Protein AF-A0A8S3X7Q2-F1 (afdb_monomer_lite)

Radius of gyration: 29.49 Å; chains: 1; bounding box: 61×39×107 Å

Sequence (223 aa):
MARCARALPAVFLQINLLLMMYAGAGLATAARLKWDPSTYIALREVLPNEYRVAAVLLVVGSVVLLLQGHLALLALYARRARFLLLLTYAVLMACAVGGETAFAWWTGTRVAAWARSAQAHELRRALQLREHLLPLLQHLATWHPLPQHIHDIIKEAEADVPRNSYVALAAVALLALLQPVGAALALLLAARARLSAPGANYSDESETRPLRTVYKNGRLVML

Foldseek 3Di:
DVVVVVVLLVVLLVLLVVLLVVLVVLVVVLCCCVPPCVNPVVCCVLPVVLSVVSSVLSNVLSVLSNVLSVLSVVLVPDQPCNLVSLLVSLVSLVVSLVVVVVSVVVVVVVVVVSCPDPVVVVVVVVVVCVVVCVVVLVVCCVVPVVSVVVVVVVVVCVVVVVVCVVVVVVSVVSSVVSSVVSSVSSVVVSVVSVVPPPDPPDDPDDDDDPQDFDDDPNDTDTD

Secondary structure (DSSP, 8-state):
-HHHHHHHHHHHHHHHHHHHHHHHHHHHHHHHHHH-HHHHHHHHHH-HHHHHHHHHHHHHHHHHHHHHHHHHHHHHH-SSSHHHHHHHHHHHHHHHHHHHHHHHHHHHHHHHHHHTSHHHHHHHHHHHHHHHHHHHHHHHHTT-SHHHHHHHHHHHHHHHHHHHHHHHHHHHHHHHHHHHHHHHHHHHHHHHHHHTS--S-S-SSSS-----EEEETTEEEE-

Structure (mmCIF, N/CA/C/O backbone):
data_AF-A0A8S3X7Q2-F1
#
_entry.id   AF-A0A8S3X7Q2-F1
#
loop_
_atom_site.group_PDB
_atom_site.id
_atom_site.type_symbol
_atom_site.label_atom_id
_atom_site.label_alt_id
_atom_site.label_comp_id
_atom_site.label_asym_id
_atom_site.label_entity_id
_atom_site.label_seq_id
_atom_site.pdbx_PDB_ins_code
_atom_site.Cartn_x
_atom_site.Cartn_y
_atom_site.Cartn_z
_atom_site.occupancy
_atom_site.B_iso_or_equiv
_atom_site.auth_seq_id
_atom_site.auth_comp_id
_atom_site.auth_asym_id
_atom_site.auth_atom_id
_atom_site.pdbx_PDB_model_num
ATOM 1 N N . MET A 1 1 ? 31.590 -9.691 -16.173 1.00 51.78 1 MET A N 1
ATOM 2 C CA . MET A 1 1 ? 30.665 -8.542 -16.353 1.00 51.78 1 MET A CA 1
ATOM 3 C C . MET A 1 1 ? 29.353 -8.891 -17.078 1.00 51.78 1 MET A C 1
ATOM 5 O O . MET A 1 1 ? 28.312 -8.415 -16.643 1.00 51.78 1 MET A O 1
ATOM 9 N N . ALA A 1 2 ? 29.337 -9.771 -18.093 1.00 52.53 2 ALA A N 1
ATOM 10 C CA . ALA A 1 2 ? 28.110 -10.142 -18.828 1.00 52.53 2 ALA A CA 1
ATOM 11 C C . ALA A 1 2 ? 26.995 -10.813 -17.985 1.00 52.53 2 ALA A C 1
ATOM 13 O O . ALA A 1 2 ? 25.813 -10.632 -18.271 1.00 52.53 2 ALA A O 1
ATOM 14 N N . ARG A 1 3 ? 27.344 -11.553 -16.919 1.00 56.47 3 ARG A N 1
ATOM 15 C CA . ARG A 1 3 ? 26.360 -12.189 -16.015 1.00 56.47 3 ARG A CA 1
ATOM 16 C C . ARG A 1 3 ? 25.597 -11.159 -15.163 1.00 56.47 3 ARG A C 1
ATOM 18 O O . ARG A 1 3 ? 24.376 -11.236 -15.066 1.00 56.47 3 ARG A O 1
ATOM 25 N N . CYS A 1 4 ? 26.278 -10.124 -14.660 1.00 57.50 4 CYS A N 1
ATOM 26 C CA . CYS A 1 4 ? 25.645 -9.035 -13.901 1.00 57.50 4 CYS A CA 1
ATOM 27 C C . CYS A 1 4 ? 24.730 -8.148 -14.767 1.00 57.50 4 CYS A C 1
ATOM 29 O O . CYS A 1 4 ? 23.807 -7.520 -14.251 1.00 57.50 4 CYS A O 1
ATOM 31 N N . ALA A 1 5 ? 24.960 -8.096 -16.084 1.00 64.25 5 ALA A N 1
ATOM 32 C CA . ALA A 1 5 ? 24.125 -7.332 -17.011 1.00 64.25 5 ALA A CA 1
ATOM 33 C C . ALA A 1 5 ? 22.728 -7.953 -17.205 1.00 64.25 5 ALA A C 1
ATOM 35 O O . ALA A 1 5 ? 21.758 -7.216 -17.364 1.00 64.25 5 ALA A O 1
ATOM 36 N N . ARG A 1 6 ? 22.611 -9.289 -17.137 1.00 74.62 6 ARG A N 1
ATOM 37 C CA . ARG A 1 6 ? 21.325 -10.009 -17.240 1.00 74.62 6 ARG A CA 1
ATOM 38 C C . ARG A 1 6 ? 20.620 -10.197 -15.896 1.00 74.62 6 ARG A C 1
ATOM 40 O O . ARG A 1 6 ? 19.400 -10.306 -15.873 1.00 74.62 6 ARG A O 1
ATOM 47 N N . ALA A 1 7 ? 21.367 -10.200 -14.791 1.00 85.31 7 ALA A N 1
ATOM 48 C CA . ALA A 1 7 ? 20.800 -10.356 -13.452 1.00 85.31 7 ALA A CA 1
ATOM 49 C C . ALA A 1 7 ? 19.906 -9.171 -13.053 1.00 85.31 7 ALA A C 1
ATOM 51 O O . ALA A 1 7 ? 18.843 -9.365 -12.478 1.00 85.31 7 ALA A O 1
ATOM 52 N N . LEU A 1 8 ? 20.301 -7.944 -13.400 1.00 88.94 8 LEU A N 1
ATOM 53 C CA . LEU A 1 8 ? 19.619 -6.738 -12.926 1.00 88.94 8 LEU A CA 1
ATOM 54 C C . LEU A 1 8 ? 18.168 -6.594 -13.454 1.00 88.94 8 LEU A C 1
ATOM 56 O O . LEU A 1 8 ? 17.280 -6.333 -12.645 1.00 88.94 8 LEU A O 1
ATOM 60 N N . PRO A 1 9 ? 17.873 -6.836 -14.751 1.00 90.31 9 PRO A N 1
ATOM 61 C CA . PRO A 1 9 ? 16.493 -6.932 -15.239 1.00 90.31 9 PRO A CA 1
ATOM 62 C C . PRO A 1 9 ? 15.673 -8.057 -14.591 1.00 90.31 9 PRO A C 1
ATOM 64 O O . PRO A 1 9 ? 14.479 -7.880 -14.366 1.00 90.31 9 PRO A O 1
ATOM 67 N N . ALA A 1 10 ? 16.297 -9.200 -14.283 1.00 92.31 10 ALA A N 1
ATOM 68 C CA . ALA A 1 10 ? 15.616 -10.331 -13.654 1.00 92.31 10 ALA A CA 1
ATOM 69 C C . ALA A 1 10 ? 15.231 -10.027 -12.197 1.00 92.31 10 ALA A C 1
ATOM 71 O O . ALA A 1 10 ? 14.095 -10.276 -11.804 1.00 92.31 10 ALA A O 1
ATOM 72 N N . VAL A 1 11 ? 16.136 -9.418 -11.422 1.00 93.75 11 VAL A N 1
ATOM 73 C CA . VAL A 1 11 ? 15.840 -8.960 -10.053 1.00 93.75 11 VAL A CA 1
ATOM 74 C C . VAL A 1 11 ? 14.742 -7.896 -10.064 1.00 93.75 11 VAL A C 1
ATOM 76 O O . VAL A 1 11 ? 13.810 -7.963 -9.269 1.00 93.75 11 VAL A O 1
ATOM 79 N N . PHE A 1 12 ? 14.804 -6.946 -11.002 1.00 94.69 12 PHE A N 1
ATOM 80 C CA . PHE A 1 12 ? 13.764 -5.928 -11.154 1.00 94.69 12 PHE A CA 1
ATOM 81 C C . PHE A 1 12 ? 12.382 -6.544 -11.424 1.00 94.69 12 PHE A C 1
ATOM 83 O O . PHE A 1 12 ? 11.396 -6.124 -10.820 1.00 94.69 12 PHE A O 1
ATOM 90 N N . LEU A 1 13 ? 12.311 -7.575 -12.273 1.00 94.75 13 LEU A N 1
ATOM 91 C CA . LEU A 1 13 ? 11.074 -8.316 -12.524 1.00 94.75 13 LEU A CA 1
ATOM 92 C C . LEU A 1 13 ? 10.574 -9.039 -11.264 1.00 94.75 13 LEU A C 1
ATOM 94 O O . LEU A 1 13 ? 9.394 -8.941 -10.943 1.00 94.75 13 LEU A O 1
ATOM 98 N N . GLN A 1 14 ? 11.455 -9.728 -10.533 1.00 95.06 14 GLN A N 1
ATOM 99 C CA . GLN A 1 14 ? 11.087 -10.450 -9.307 1.00 95.06 14 GLN A CA 1
ATOM 100 C C . GLN A 1 14 ? 10.521 -9.520 -8.231 1.00 95.06 14 GLN A C 1
ATOM 102 O O . GLN A 1 14 ? 9.498 -9.833 -7.631 1.00 95.06 14 GLN A O 1
ATOM 107 N N . ILE A 1 15 ? 11.136 -8.354 -8.027 1.00 95.38 15 ILE A N 1
ATOM 108 C CA . ILE A 1 15 ? 10.626 -7.353 -7.082 1.00 95.38 15 ILE A CA 1
ATOM 109 C C . ILE A 1 15 ? 9.234 -6.875 -7.496 1.00 95.38 15 ILE A C 1
ATOM 111 O O . ILE A 1 15 ? 8.345 -6.793 -6.656 1.00 95.38 15 ILE A O 1
ATOM 115 N N . ASN A 1 16 ? 9.012 -6.618 -8.786 1.00 96.38 16 ASN A N 1
ATOM 116 C CA . ASN A 1 16 ? 7.698 -6.204 -9.278 1.00 96.38 16 ASN A CA 1
ATOM 117 C C . ASN A 1 16 ? 6.635 -7.300 -9.138 1.00 96.38 16 ASN A C 1
ATOM 119 O O . ASN A 1 16 ? 5.492 -6.991 -8.817 1.00 96.38 16 ASN A O 1
ATOM 123 N N . LEU A 1 17 ? 7.001 -8.573 -9.308 1.00 95.56 17 LEU A N 1
ATOM 124 C CA . LEU A 1 17 ? 6.100 -9.695 -9.034 1.00 95.56 17 LEU A CA 1
ATOM 125 C C . LEU A 1 17 ? 5.705 -9.746 -7.553 1.00 95.56 17 LEU A C 1
ATOM 127 O O . LEU A 1 17 ? 4.524 -9.886 -7.246 1.00 95.56 17 LEU A O 1
ATOM 131 N N . LEU A 1 18 ? 6.663 -9.566 -6.637 1.00 95.94 18 LEU A N 1
ATOM 132 C CA . LEU A 1 18 ? 6.373 -9.490 -5.201 1.00 95.94 18 LEU A CA 1
ATOM 133 C C . LEU A 1 18 ? 5.461 -8.298 -4.875 1.00 95.94 18 LEU A C 1
ATOM 135 O O . LEU A 1 18 ? 4.472 -8.462 -4.167 1.00 95.94 18 LEU A O 1
ATOM 139 N N . LEU A 1 19 ? 5.736 -7.115 -5.431 1.00 95.69 19 LEU A N 1
ATOM 140 C CA . LEU A 1 19 ? 4.889 -5.931 -5.249 1.00 95.69 19 LEU A CA 1
ATOM 141 C C . LEU A 1 19 ? 3.469 -6.140 -5.802 1.00 95.69 19 LEU A C 1
ATOM 143 O O . LEU A 1 19 ? 2.504 -5.715 -5.172 1.00 95.69 19 LEU A O 1
ATOM 147 N N . MET A 1 20 ? 3.312 -6.850 -6.924 1.00 95.38 20 MET A N 1
ATOM 148 C CA . MET A 1 20 ? 1.994 -7.236 -7.443 1.00 95.38 20 MET A CA 1
ATOM 149 C C . MET A 1 20 ? 1.263 -8.220 -6.520 1.00 95.38 20 MET A C 1
ATOM 151 O O . MET A 1 20 ? 0.046 -8.117 -6.370 1.00 95.38 20 MET A O 1
ATOM 155 N N . MET A 1 21 ? 1.972 -9.146 -5.864 1.00 95.31 21 MET A N 1
ATOM 156 C CA . MET A 1 21 ? 1.362 -10.004 -4.840 1.00 95.31 21 MET A CA 1
ATOM 157 C C . MET A 1 21 ? 0.848 -9.175 -3.657 1.00 95.31 21 MET A C 1
ATOM 159 O O . MET A 1 21 ? -0.282 -9.379 -3.211 1.00 95.31 21 MET A O 1
ATOM 163 N N . TYR A 1 22 ? 1.633 -8.196 -3.195 1.00 94.00 22 TYR A N 1
ATOM 164 C CA . TYR A 1 22 ? 1.199 -7.258 -2.156 1.00 94.00 22 TYR A CA 1
ATOM 165 C C . TYR A 1 22 ? 0.012 -6.404 -2.590 1.00 94.00 22 TYR A C 1
ATOM 167 O O . TYR A 1 22 ? -0.886 -6.168 -1.789 1.00 94.00 22 TYR A O 1
ATOM 175 N N . ALA A 1 23 ? -0.038 -5.990 -3.853 1.00 95.31 23 ALA A N 1
ATOM 176 C CA . ALA A 1 23 ? -1.188 -5.288 -4.400 1.00 95.31 23 ALA A CA 1
ATOM 177 C C . ALA A 1 23 ? -2.465 -6.146 -4.345 1.00 95.31 23 ALA A C 1
ATOM 179 O O . ALA A 1 23 ? -3.519 -5.667 -3.935 1.00 95.31 23 ALA A O 1
ATOM 180 N N . GLY A 1 24 ? -2.372 -7.435 -4.686 1.00 94.75 24 GLY A N 1
ATOM 181 C CA . GLY A 1 24 ? -3.484 -8.376 -4.525 1.00 94.75 24 GLY A CA 1
ATOM 182 C C . GLY A 1 24 ? -3.934 -8.507 -3.065 1.00 94.75 24 GLY A C 1
ATOM 183 O O . GLY A 1 24 ? -5.128 -8.426 -2.773 1.00 94.75 24 GLY A O 1
ATOM 184 N N . ALA A 1 25 ? -2.981 -8.635 -2.137 1.00 92.25 25 ALA A N 1
ATOM 185 C CA . ALA A 1 25 ? -3.266 -8.671 -0.703 1.00 92.25 25 ALA A CA 1
ATOM 186 C C . ALA A 1 25 ? -3.905 -7.363 -0.200 1.00 92.25 25 ALA A C 1
ATOM 188 O O . ALA A 1 25 ? -4.839 -7.399 0.603 1.00 92.25 25 ALA A O 1
ATOM 189 N N . GLY A 1 26 ? -3.456 -6.212 -0.703 1.00 92.62 26 GLY A N 1
ATOM 190 C CA . GLY A 1 26 ? -4.024 -4.901 -0.404 1.00 92.62 26 GLY A CA 1
ATOM 191 C C . GLY A 1 26 ? -5.466 -4.767 -0.894 1.00 92.62 26 GLY A C 1
ATOM 192 O O . GLY A 1 26 ? -6.328 -4.361 -0.118 1.00 92.62 26 GLY A O 1
ATOM 193 N N . LEU A 1 27 ? -5.775 -5.210 -2.120 1.00 94.06 27 LEU A N 1
ATOM 194 C CA . LEU A 1 27 ? -7.152 -5.246 -2.636 1.00 94.06 27 LEU A CA 1
ATOM 195 C C . LEU A 1 27 ? -8.057 -6.162 -1.809 1.00 94.06 27 LEU A C 1
ATOM 197 O O . LEU A 1 27 ? -9.174 -5.774 -1.468 1.00 94.06 27 LEU A O 1
ATOM 201 N N . ALA A 1 28 ? -7.579 -7.356 -1.451 1.00 92.19 28 ALA A N 1
ATOM 202 C CA . ALA A 1 28 ? -8.327 -8.274 -0.595 1.00 92.19 28 ALA A CA 1
ATOM 203 C C . ALA A 1 28 ? -8.584 -7.662 0.792 1.00 92.19 28 ALA A C 1
ATOM 205 O O . ALA A 1 28 ? -9.691 -7.755 1.325 1.00 92.19 28 ALA A O 1
ATOM 206 N N . THR A 1 29 ? -7.585 -6.980 1.351 1.00 89.56 29 THR A N 1
ATOM 207 C CA . THR A 1 29 ? -7.701 -6.280 2.635 1.00 89.56 29 THR A CA 1
ATOM 208 C C . THR A 1 29 ? -8.675 -5.107 2.538 1.00 89.56 29 THR A C 1
ATOM 210 O O . THR A 1 29 ? -9.495 -4.932 3.431 1.00 89.56 29 THR A O 1
ATOM 213 N N . ALA A 1 30 ? -8.670 -4.349 1.440 1.00 90.56 30 ALA A N 1
ATOM 214 C CA . ALA A 1 30 ? -9.630 -3.273 1.209 1.00 90.56 30 ALA A CA 1
ATOM 215 C C . ALA A 1 30 ? -11.065 -3.792 1.059 1.00 90.56 30 ALA A C 1
ATOM 217 O O . ALA A 1 30 ? -11.998 -3.199 1.603 1.00 90.56 30 ALA A O 1
ATOM 218 N N . ALA A 1 31 ? -11.246 -4.923 0.371 1.00 89.75 31 ALA A N 1
ATOM 219 C CA . ALA A 1 31 ? -12.538 -5.586 0.265 1.00 89.75 31 ALA A CA 1
ATOM 220 C C . ALA A 1 31 ? -13.043 -6.021 1.647 1.00 89.75 31 ALA A C 1
ATOM 222 O O . ALA A 1 31 ? -14.164 -5.681 2.015 1.00 89.75 31 ALA A O 1
ATOM 223 N N . ARG A 1 32 ? -12.198 -6.670 2.460 1.00 86.75 32 ARG A N 1
ATOM 224 C CA . ARG A 1 32 ? -12.542 -7.015 3.850 1.00 86.75 32 ARG A CA 1
ATOM 225 C C . ARG A 1 32 ? -12.869 -5.778 4.676 1.00 86.75 32 ARG A C 1
ATOM 227 O O . ARG A 1 32 ? -13.918 -5.725 5.301 1.00 86.75 32 ARG A O 1
ATOM 234 N N . LEU A 1 33 ? -12.050 -4.733 4.593 1.00 85.44 33 LEU A N 1
ATOM 235 C CA . LEU A 1 33 ? -12.280 -3.490 5.322 1.00 85.44 33 LEU A CA 1
ATOM 236 C C . LEU A 1 33 ? -13.609 -2.823 4.944 1.00 85.44 33 LEU A C 1
ATOM 238 O O . LEU A 1 33 ? -14.140 -2.056 5.731 1.00 85.44 33 LEU A O 1
ATOM 242 N N . LYS A 1 34 ? -14.168 -3.086 3.761 1.00 85.88 34 LYS A N 1
ATOM 243 C CA . LYS A 1 34 ? -15.436 -2.487 3.335 1.00 85.88 34 LYS A CA 1
ATOM 244 C C . LYS A 1 34 ? -16.650 -3.410 3.511 1.00 85.88 34 LYS A C 1
ATOM 246 O O . LYS A 1 34 ? -17.752 -2.894 3.685 1.00 85.88 34 LYS A O 1
ATOM 251 N N . TRP A 1 35 ? -16.457 -4.728 3.461 1.00 83.25 35 TRP A N 1
ATOM 252 C CA . TRP A 1 35 ? -17.537 -5.722 3.388 1.00 83.25 35 TRP A CA 1
ATOM 253 C C . TRP A 1 35 ? -17.595 -6.670 4.591 1.00 83.25 35 TRP A C 1
ATOM 255 O O . TRP A 1 35 ? -18.619 -7.319 4.771 1.00 83.25 35 TRP A O 1
ATOM 265 N N . ASP A 1 36 ? -16.547 -6.749 5.417 1.00 83.12 36 ASP A N 1
ATOM 266 C CA . ASP A 1 36 ? -16.502 -7.608 6.605 1.00 83.12 36 ASP A CA 1
ATOM 267 C C . ASP A 1 36 ? -16.891 -6.824 7.876 1.00 83.12 36 ASP A C 1
ATOM 269 O O . ASP A 1 36 ? -16.102 -5.991 8.350 1.00 83.12 36 ASP A O 1
ATOM 273 N N . PRO A 1 37 ? -18.080 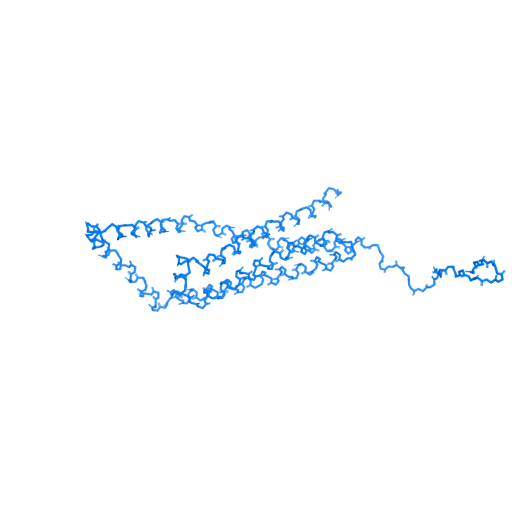-7.087 8.461 1.00 76.19 37 PRO A N 1
ATOM 274 C CA . PRO A 1 37 ? -18.573 -6.393 9.652 1.00 76.19 37 PRO A CA 1
ATOM 275 C C . PRO A 1 37 ? -17.612 -6.465 10.834 1.00 76.19 37 PRO A C 1
ATOM 277 O O . PRO A 1 37 ? -17.463 -5.486 11.563 1.00 76.19 37 PRO A O 1
ATOM 280 N N . SER A 1 38 ? -16.922 -7.596 10.997 1.00 74.19 38 SER A N 1
ATOM 281 C CA . SER A 1 38 ? -15.999 -7.816 12.113 1.00 74.19 38 SER A CA 1
ATOM 282 C C . SER A 1 38 ? -14.800 -6.865 12.077 1.00 74.19 38 SER A C 1
ATOM 284 O O . SER A 1 38 ? -14.302 -6.440 13.117 1.00 74.19 38 SER A O 1
ATOM 286 N N . THR A 1 39 ? -14.376 -6.474 10.873 1.00 69.62 39 THR A N 1
ATOM 287 C CA . THR A 1 39 ? -13.189 -5.644 10.658 1.00 69.62 39 THR A CA 1
ATOM 288 C C . THR A 1 39 ? -13.546 -4.159 10.598 1.00 69.62 39 THR A C 1
ATOM 290 O O . THR A 1 39 ? -12.850 -3.324 11.178 1.00 69.62 39 THR A O 1
ATOM 293 N N . TYR A 1 40 ? -14.634 -3.796 9.909 1.00 76.06 40 TYR A N 1
ATOM 294 C CA . TYR A 1 40 ? -14.931 -2.382 9.666 1.00 76.06 40 TYR A CA 1
ATOM 295 C C . TYR A 1 40 ? -15.686 -1.703 10.806 1.00 76.06 40 TYR A C 1
ATOM 297 O O . TYR A 1 40 ? -15.529 -0.494 10.964 1.00 76.06 40 TYR A O 1
ATOM 305 N N . ILE A 1 41 ? -16.504 -2.423 11.590 1.00 80.38 41 ILE A N 1
ATOM 306 C CA . ILE A 1 41 ? -17.316 -1.807 12.655 1.00 80.38 41 ILE A CA 1
ATOM 307 C C . ILE A 1 41 ? -16.403 -1.194 13.717 1.00 80.38 41 ILE A C 1
ATOM 309 O O . ILE A 1 41 ? -16.532 -0.012 14.019 1.00 80.38 41 ILE A O 1
ATOM 313 N N . ALA A 1 42 ? -15.420 -1.951 14.209 1.00 76.56 42 ALA A N 1
ATOM 314 C CA . ALA A 1 42 ? -14.491 -1.463 15.227 1.00 76.56 42 ALA A CA 1
ATOM 315 C C . ALA A 1 42 ? -13.737 -0.204 14.764 1.00 76.56 42 ALA A C 1
ATOM 317 O O . ALA A 1 42 ? -13.677 0.794 15.480 1.00 76.56 42 ALA A O 1
ATOM 318 N N . LEU A 1 43 ? -13.205 -0.219 13.538 1.00 78.62 43 LEU A N 1
ATOM 319 C CA . LEU A 1 43 ? -12.440 0.911 13.012 1.00 78.62 43 LEU A CA 1
ATOM 320 C C . LEU A 1 43 ? -13.329 2.128 12.721 1.00 78.62 43 LEU A C 1
ATOM 322 O O . LEU A 1 43 ? -12.920 3.263 12.955 1.00 78.62 43 LEU A O 1
ATOM 326 N N . ARG A 1 44 ? -14.553 1.897 12.239 1.00 84.38 44 ARG A N 1
ATOM 327 C CA . ARG A 1 44 ? -15.526 2.946 11.924 1.00 84.38 44 ARG A CA 1
ATOM 328 C C . ARG A 1 44 ? -16.024 3.672 13.169 1.00 84.38 44 ARG A C 1
ATOM 330 O O . ARG A 1 44 ? -16.189 4.885 13.098 1.00 84.38 44 ARG A O 1
ATOM 337 N N . GLU A 1 45 ? -16.287 2.957 14.258 1.00 84.31 45 GLU A N 1
ATOM 338 C CA . GLU A 1 45 ? -16.791 3.567 15.496 1.00 84.31 45 GLU A CA 1
ATOM 339 C C . GLU A 1 45 ? -15.704 4.384 16.203 1.00 84.31 45 GLU A C 1
ATOM 341 O O . GLU A 1 45 ? -15.967 5.468 16.717 1.00 84.31 45 GLU A O 1
ATOM 346 N N . VAL A 1 46 ? -14.460 3.896 16.191 1.00 83.25 46 VAL A N 1
ATOM 347 C CA . VAL A 1 46 ? -13.358 4.536 16.920 1.00 83.25 46 VAL A CA 1
ATOM 348 C C . VAL A 1 46 ? -12.701 5.661 16.110 1.00 83.25 46 VAL A C 1
ATOM 350 O O . VAL A 1 46 ? -12.356 6.702 16.668 1.00 83.25 46 VAL A O 1
ATOM 353 N N . LEU A 1 47 ? -12.519 5.468 14.799 1.00 86.31 47 LEU A N 1
ATOM 354 C CA . LEU A 1 47 ? -11.796 6.381 13.904 1.00 86.31 47 LEU A CA 1
ATOM 355 C C . LEU A 1 47 ? -12.513 6.497 12.538 1.00 86.31 47 LEU A C 1
ATOM 357 O O . LEU A 1 47 ? -12.025 5.998 11.516 1.00 86.31 47 LEU A O 1
ATOM 361 N N . PRO A 1 48 ? -13.693 7.145 12.480 1.00 88.25 48 PRO A N 1
ATOM 362 C CA . PRO A 1 48 ? -14.562 7.118 11.301 1.00 88.25 48 PRO A CA 1
ATOM 363 C C . PRO A 1 48 ? -13.941 7.758 10.056 1.00 88.25 48 PRO A C 1
ATOM 365 O O . PRO A 1 48 ? -14.196 7.308 8.935 1.00 88.25 48 PRO A O 1
ATOM 368 N N . ASN A 1 49 ? -13.149 8.817 10.227 1.00 88.62 49 ASN A N 1
ATOM 369 C CA . ASN A 1 49 ? -12.544 9.536 9.107 1.00 88.62 49 ASN A CA 1
ATOM 370 C C . ASN A 1 49 ? -11.337 8.775 8.563 1.00 88.62 49 ASN A C 1
ATOM 372 O O . ASN A 1 49 ? -11.200 8.603 7.354 1.00 88.62 49 ASN A O 1
ATOM 376 N N . GLU A 1 50 ? -10.497 8.276 9.461 1.00 90.00 50 GLU A N 1
ATOM 377 C CA . GLU A 1 50 ? -9.304 7.501 9.156 1.00 90.00 50 GLU A CA 1
ATOM 378 C C . GLU A 1 50 ? -9.697 6.199 8.449 1.00 90.00 50 GLU A C 1
ATOM 380 O O . GLU A 1 50 ? -9.102 5.861 7.431 1.00 90.00 50 GLU A O 1
ATOM 385 N N . TYR A 1 51 ? -10.774 5.541 8.894 1.00 88.56 51 TYR A N 1
ATOM 386 C CA . TYR A 1 51 ? -11.371 4.391 8.213 1.00 88.56 51 TYR A CA 1
ATOM 387 C C . TYR A 1 51 ? -11.758 4.698 6.757 1.00 88.56 51 TYR A C 1
ATOM 389 O O . TYR A 1 51 ? -11.386 3.956 5.846 1.00 88.56 51 TYR A O 1
ATOM 397 N N . ARG A 1 52 ? -12.494 5.793 6.509 1.00 90.25 52 ARG A N 1
ATOM 398 C CA . ARG A 1 52 ? -12.945 6.158 5.152 1.00 90.25 52 ARG A CA 1
ATOM 399 C C . ARG A 1 52 ? -11.766 6.415 4.221 1.00 90.25 52 ARG A C 1
ATOM 401 O O . ARG A 1 52 ? -11.780 5.958 3.081 1.00 90.25 52 ARG A O 1
ATOM 408 N N . VAL A 1 53 ? -10.761 7.134 4.715 1.00 91.75 53 VAL A N 1
ATOM 409 C CA . VAL A 1 53 ? -9.549 7.444 3.953 1.00 91.75 53 VAL A CA 1
ATOM 410 C C . VAL A 1 53 ? -8.737 6.171 3.702 1.00 91.75 53 VAL A C 1
ATOM 412 O O . VAL A 1 53 ? -8.360 5.924 2.561 1.00 91.75 53 VAL A O 1
ATOM 415 N N . ALA A 1 54 ? -8.544 5.320 4.715 1.00 90.00 54 ALA A N 1
ATOM 416 C CA . ALA A 1 54 ? -7.837 4.046 4.584 1.00 90.00 54 ALA A CA 1
ATOM 417 C C . ALA A 1 54 ? -8.501 3.121 3.555 1.00 90.00 54 ALA A C 1
ATOM 419 O O . ALA A 1 54 ? -7.813 2.554 2.710 1.00 90.00 54 ALA A O 1
ATOM 420 N N . ALA A 1 55 ? -9.834 3.013 3.568 1.00 89.31 55 ALA A N 1
ATOM 421 C CA . ALA A 1 55 ? -10.573 2.188 2.616 1.00 89.31 55 ALA A CA 1
ATOM 422 C C . ALA A 1 55 ? -10.357 2.629 1.159 1.00 89.31 55 ALA A C 1
ATOM 424 O O . ALA A 1 55 ? -10.265 1.785 0.273 1.00 89.31 55 ALA A O 1
ATOM 425 N N . VAL A 1 56 ? -10.245 3.936 0.904 1.00 92.31 56 VAL A N 1
ATOM 426 C CA . VAL A 1 56 ? -9.965 4.463 -0.441 1.00 92.31 56 VAL A CA 1
ATOM 427 C C . VAL A 1 56 ? -8.490 4.298 -0.796 1.00 92.31 56 VAL A C 1
ATOM 429 O O . VAL A 1 56 ? -8.170 3.762 -1.856 1.00 92.31 56 VAL A O 1
ATOM 432 N N . LEU A 1 57 ? -7.584 4.730 0.083 1.00 93.12 57 LEU A N 1
ATOM 433 C CA . LEU A 1 57 ? -6.148 4.721 -0.190 1.00 93.12 57 LEU A CA 1
ATOM 434 C C . LEU A 1 57 ? -5.587 3.312 -0.348 1.00 93.12 57 LEU A C 1
ATOM 436 O O . LEU A 1 57 ? -4.699 3.116 -1.170 1.00 93.12 57 LEU A O 1
ATOM 440 N N . LEU A 1 58 ? -6.126 2.323 0.364 1.00 92.62 58 LEU A N 1
ATOM 441 C CA . LEU A 1 58 ? -5.700 0.937 0.215 1.00 92.62 58 LEU A CA 1
ATOM 442 C C . LEU A 1 58 ? -6.067 0.378 -1.169 1.00 92.62 58 LEU A C 1
ATOM 444 O O . LEU A 1 58 ? -5.256 -0.314 -1.781 1.00 92.62 58 LEU A O 1
ATOM 448 N N . VAL A 1 59 ? -7.243 0.732 -1.706 1.00 94.62 59 VAL A N 1
ATOM 449 C CA . VAL A 1 59 ? -7.624 0.382 -3.087 1.00 94.62 59 VAL A CA 1
ATOM 450 C C . VAL A 1 59 ? -6.729 1.107 -4.084 1.00 94.62 59 VAL A C 1
ATOM 452 O O . VAL A 1 59 ? -6.143 0.468 -4.955 1.00 94.62 59 VAL A O 1
ATOM 455 N N . VAL A 1 60 ? -6.596 2.429 -3.945 1.00 95.62 60 VAL A N 1
ATOM 456 C CA . VAL A 1 60 ? -5.807 3.259 -4.866 1.00 95.62 60 VAL A CA 1
ATOM 457 C C . VAL A 1 60 ? -4.348 2.807 -4.890 1.00 95.62 60 VAL A C 1
ATOM 459 O O . VAL A 1 60 ? -3.817 2.553 -5.966 1.00 95.62 60 VAL A O 1
ATOM 462 N N . GLY A 1 61 ? -3.718 2.634 -3.727 1.00 94.56 61 GLY A N 1
ATOM 463 C CA . GLY A 1 61 ? -2.335 2.171 -3.611 1.00 94.56 61 GLY A CA 1
ATOM 464 C C . GLY A 1 61 ? -2.133 0.792 -4.233 1.00 94.56 61 GLY A C 1
ATOM 465 O O . GLY A 1 61 ? -1.194 0.589 -5.000 1.00 94.56 61 GLY A O 1
ATOM 466 N N . SER A 1 62 ? -3.067 -0.136 -4.010 1.00 95.69 62 SER A N 1
ATOM 467 C CA . SER A 1 62 ? -2.995 -1.469 -4.615 1.00 95.69 62 SER A CA 1
ATOM 468 C C . SER A 1 62 ? -3.125 -1.428 -6.141 1.00 95.69 62 SER A C 1
ATOM 470 O O . SER A 1 62 ? -2.371 -2.090 -6.852 1.00 95.69 62 SER A O 1
ATOM 472 N N . VAL A 1 63 ? -4.043 -0.618 -6.675 1.00 96.44 63 VAL A N 1
ATOM 473 C CA . VAL A 1 63 ? -4.175 -0.427 -8.127 1.00 96.44 63 VAL A CA 1
ATOM 474 C C . VAL A 1 63 ? -2.912 0.211 -8.707 1.00 96.44 63 VAL A C 1
ATOM 476 O O . VAL A 1 63 ? -2.431 -0.233 -9.748 1.00 96.44 63 VAL A O 1
ATOM 479 N N . VAL A 1 64 ? -2.331 1.203 -8.028 1.00 95.81 64 VAL A N 1
ATOM 480 C CA . VAL A 1 64 ? -1.066 1.827 -8.442 1.00 95.81 64 VAL A CA 1
ATOM 481 C C . VAL A 1 64 ? 0.059 0.793 -8.491 1.00 95.81 64 VAL A C 1
ATOM 483 O O . VAL A 1 64 ? 0.729 0.700 -9.516 1.00 95.81 64 VAL A O 1
ATOM 486 N N . LEU A 1 65 ? 0.227 -0.040 -7.459 1.00 95.50 65 LEU A N 1
ATOM 487 C CA . LEU A 1 65 ? 1.239 -1.105 -7.441 1.00 95.50 65 LEU A CA 1
ATOM 488 C C . LEU A 1 65 ? 1.034 -2.131 -8.571 1.00 95.50 65 LEU A C 1
ATOM 490 O O . LEU A 1 65 ? 2.000 -2.533 -9.224 1.00 95.50 65 LEU A O 1
ATOM 494 N N . LEU A 1 66 ? -0.216 -2.511 -8.864 1.00 96.31 66 LEU A N 1
ATOM 495 C CA . LEU A 1 66 ? -0.544 -3.365 -10.013 1.00 96.31 66 LEU A CA 1
ATOM 496 C C . LEU A 1 66 ? -0.125 -2.720 -11.337 1.00 96.31 66 LEU A C 1
ATOM 498 O O . LEU A 1 66 ? 0.538 -3.360 -12.157 1.00 96.31 66 LEU A O 1
ATOM 502 N N . LEU A 1 67 ? -0.492 -1.455 -11.552 1.00 96.00 67 LEU A N 1
ATOM 503 C CA . LEU A 1 67 ? -0.140 -0.713 -12.763 1.00 96.00 67 LEU A CA 1
ATOM 504 C C . LEU A 1 67 ? 1.376 -0.530 -12.892 1.00 96.00 67 LEU A C 1
ATOM 506 O O . LEU A 1 67 ? 1.910 -0.627 -13.997 1.00 96.00 67 LEU A O 1
ATOM 510 N N . GLN A 1 68 ? 2.087 -0.339 -11.781 1.00 94.81 68 GLN A N 1
ATOM 511 C CA . GLN A 1 68 ? 3.545 -0.269 -11.778 1.00 94.81 68 GLN A CA 1
ATOM 512 C C . GLN A 1 68 ? 4.200 -1.578 -12.211 1.00 94.81 68 GLN A C 1
ATOM 514 O O . GLN A 1 68 ? 5.143 -1.530 -13.000 1.00 94.81 68 GLN A O 1
ATOM 519 N N . GLY A 1 69 ? 3.676 -2.733 -11.792 1.00 95.38 69 GLY A N 1
ATOM 520 C CA . GLY A 1 69 ? 4.155 -4.030 -12.276 1.00 95.38 69 GLY A CA 1
ATOM 521 C C . GLY A 1 69 ? 4.011 -4.183 -13.796 1.00 95.38 69 GLY A C 1
ATOM 522 O O . GLY A 1 69 ? 4.940 -4.622 -14.478 1.00 95.38 69 GLY A O 1
ATOM 523 N N . HIS A 1 70 ? 2.888 -3.725 -14.359 1.00 95.38 70 HIS A N 1
ATOM 524 C CA . HIS A 1 70 ? 2.675 -3.716 -15.812 1.00 95.38 70 HIS A CA 1
ATOM 525 C C . HIS A 1 70 ? 3.606 -2.727 -16.521 1.00 95.38 70 HIS A C 1
ATOM 527 O O . HIS A 1 70 ? 4.174 -3.046 -17.566 1.00 95.38 70 HIS A O 1
ATOM 533 N N . LEU A 1 71 ? 3.818 -1.543 -15.942 1.00 95.75 71 LEU A N 1
ATOM 534 C CA . LEU A 1 71 ? 4.749 -0.548 -16.469 1.00 95.75 71 LEU A CA 1
ATOM 535 C C . LEU A 1 71 ? 6.194 -1.067 -16.467 1.00 95.75 71 LEU A C 1
ATOM 537 O O . LEU A 1 71 ? 6.915 -0.872 -17.445 1.00 95.75 71 LEU A O 1
ATOM 541 N N . ALA A 1 72 ? 6.605 -1.772 -15.411 1.00 95.00 72 ALA A N 1
ATOM 542 C CA . ALA A 1 72 ? 7.902 -2.431 -15.327 1.00 95.00 72 ALA A CA 1
ATOM 543 C C . ALA A 1 72 ? 8.069 -3.484 -16.431 1.00 95.00 72 ALA A C 1
ATOM 545 O O . ALA A 1 72 ? 9.097 -3.508 -17.112 1.00 95.00 72 ALA A O 1
ATOM 546 N N . LEU A 1 73 ? 7.043 -4.309 -16.659 1.00 95.00 73 LEU A N 1
ATOM 547 C CA . LEU A 1 73 ? 7.026 -5.296 -17.736 1.00 95.00 73 LEU A CA 1
ATOM 548 C C . LEU A 1 73 ? 7.171 -4.624 -19.115 1.00 95.00 73 LEU A C 1
ATOM 550 O O . LEU A 1 73 ? 8.051 -4.986 -19.899 1.00 95.00 73 LEU A O 1
ATOM 554 N N . LEU A 1 74 ? 6.358 -3.599 -19.389 1.00 94.75 74 LEU A N 1
ATOM 555 C CA . LEU A 1 74 ? 6.414 -2.816 -20.627 1.00 94.75 74 LEU A CA 1
ATOM 556 C C . LEU A 1 74 ? 7.797 -2.189 -20.838 1.00 94.75 74 LEU A C 1
ATOM 558 O O . LEU A 1 74 ? 8.336 -2.239 -21.943 1.00 94.75 74 LEU A O 1
ATOM 562 N N . ALA A 1 75 ? 8.406 -1.649 -19.782 1.00 93.50 75 ALA A N 1
ATOM 563 C CA . ALA A 1 75 ? 9.738 -1.058 -19.834 1.00 93.50 75 ALA A CA 1
ATOM 564 C C . ALA A 1 75 ? 10.833 -2.080 -20.185 1.00 93.50 75 ALA A C 1
ATOM 566 O O . ALA A 1 75 ? 11.796 -1.746 -20.879 1.00 93.50 75 ALA A O 1
ATOM 567 N N . LEU A 1 76 ? 10.697 -3.329 -19.728 1.00 91.62 76 LEU A N 1
ATOM 568 C CA . LEU A 1 76 ? 11.645 -4.399 -20.041 1.00 91.62 76 LEU A CA 1
ATOM 569 C C . LEU A 1 76 ? 11.551 -4.862 -21.501 1.00 91.62 76 LEU A C 1
ATOM 571 O O . LEU A 1 76 ? 12.595 -5.152 -22.095 1.00 91.62 76 LEU A O 1
ATOM 575 N N . TYR A 1 77 ? 10.345 -4.891 -22.076 1.00 91.44 77 TYR A N 1
ATOM 576 C CA . TYR A 1 77 ? 10.109 -5.298 -23.467 1.00 91.44 77 TYR A CA 1
ATOM 577 C C . TYR A 1 77 ? 10.296 -4.166 -24.486 1.00 91.44 77 TYR A C 1
ATOM 579 O O . TYR A 1 77 ? 10.644 -4.420 -25.642 1.00 91.44 77 TYR A O 1
ATOM 587 N N . ALA A 1 78 ? 10.113 -2.910 -24.082 1.00 89.50 78 ALA A N 1
ATOM 588 C CA . ALA A 1 78 ? 10.333 -1.765 -24.952 1.00 89.50 78 ALA A CA 1
ATOM 589 C C . ALA A 1 78 ? 11.829 -1.573 -25.253 1.00 89.50 78 ALA A C 1
ATOM 591 O O . ALA A 1 78 ? 12.672 -1.576 -24.357 1.00 89.50 78 ALA A O 1
ATOM 592 N N . ARG A 1 79 ? 12.170 -1.338 -26.529 1.00 83.19 79 ARG A N 1
ATOM 593 C CA . ARG A 1 79 ? 13.533 -0.940 -26.936 1.00 83.19 79 ARG A CA 1
ATOM 594 C C . ARG A 1 79 ? 13.698 0.578 -27.021 1.00 83.19 79 ARG A C 1
ATOM 596 O O . ARG A 1 79 ? 14.647 1.113 -26.465 1.00 83.19 79 ARG A O 1
ATOM 603 N N . ARG A 1 80 ? 12.764 1.272 -27.684 1.00 84.38 80 ARG A N 1
ATOM 604 C CA . ARG A 1 80 ? 12.860 2.721 -27.964 1.00 84.38 80 ARG A CA 1
ATOM 605 C C . ARG A 1 80 ? 12.449 3.602 -26.780 1.00 84.38 80 ARG A C 1
ATOM 607 O O . ARG A 1 80 ? 13.129 4.570 -26.477 1.00 84.38 80 ARG A O 1
ATOM 614 N N . ALA A 1 81 ? 11.374 3.244 -26.077 1.00 89.31 81 ALA A N 1
ATOM 615 C CA . ALA A 1 81 ? 10.829 4.039 -24.968 1.00 89.31 81 ALA A CA 1
ATOM 616 C C . ALA A 1 81 ? 11.330 3.602 -23.578 1.00 89.31 81 ALA A C 1
ATOM 618 O O . ALA A 1 81 ? 10.845 4.094 -22.562 1.00 89.31 81 ALA A O 1
ATOM 619 N N . ARG A 1 82 ? 12.297 2.677 -23.510 1.00 92.19 82 ARG A N 1
ATOM 620 C CA . ARG A 1 82 ? 12.743 2.040 -22.260 1.00 92.19 82 ARG A CA 1
ATOM 621 C C . ARG A 1 82 ? 13.142 3.040 -21.182 1.00 92.19 82 ARG A C 1
ATOM 623 O O . ARG A 1 82 ? 12.725 2.900 -20.040 1.00 92.19 82 ARG A O 1
ATOM 630 N N . PHE A 1 83 ? 13.950 4.034 -21.545 1.00 91.94 83 PHE A N 1
ATOM 631 C CA . PHE A 1 83 ? 14.416 5.055 -20.608 1.00 91.94 83 PHE A CA 1
ATOM 632 C C . PHE A 1 83 ? 13.247 5.830 -19.990 1.00 91.94 83 PHE A C 1
ATOM 634 O O . PHE A 1 83 ? 13.160 5.924 -18.769 1.00 91.94 83 PHE A O 1
ATOM 641 N N . LEU A 1 84 ? 12.332 6.324 -20.831 1.00 94.38 84 LEU A N 1
ATOM 642 C CA . LEU A 1 84 ? 11.170 7.089 -20.385 1.00 94.38 84 LEU A CA 1
ATO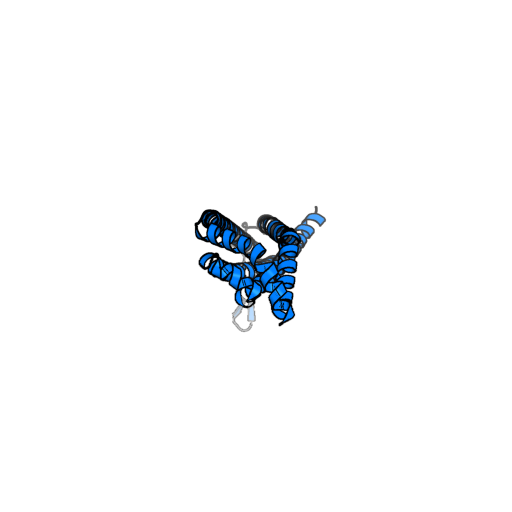M 643 C C . LEU A 1 84 ? 10.266 6.241 -19.489 1.00 94.38 84 LEU A C 1
ATOM 645 O O . LEU A 1 84 ? 9.922 6.688 -18.405 1.00 94.38 84 LEU A O 1
ATOM 649 N N . LEU A 1 85 ? 9.965 4.997 -19.875 1.00 95.62 85 LEU A N 1
ATOM 650 C CA . LEU A 1 85 ? 9.117 4.104 -19.078 1.00 95.62 85 LEU A CA 1
ATOM 651 C C . LEU A 1 85 ? 9.725 3.782 -17.703 1.00 95.62 85 LEU A C 1
ATOM 653 O O . LEU A 1 85 ? 9.007 3.768 -16.706 1.00 95.62 85 LEU A O 1
ATOM 657 N N . LEU A 1 86 ? 11.043 3.563 -17.628 1.00 95.75 86 LEU A N 1
ATOM 658 C CA . LEU A 1 86 ? 11.742 3.336 -16.357 1.00 95.75 86 LEU A CA 1
ATOM 659 C C . LEU A 1 86 ? 11.781 4.595 -15.482 1.00 95.75 86 LEU A C 1
ATOM 661 O O . LEU A 1 86 ? 11.652 4.491 -14.263 1.00 95.75 86 LEU A O 1
ATOM 665 N N . LEU A 1 87 ? 11.932 5.776 -16.087 1.00 95.38 87 LEU A N 1
ATOM 666 C CA . LEU A 1 87 ? 11.877 7.046 -15.365 1.00 95.38 87 LEU A CA 1
ATOM 667 C C . LEU A 1 87 ? 10.467 7.306 -14.825 1.00 95.38 87 LEU A C 1
ATOM 669 O O . LEU A 1 87 ? 10.319 7.608 -13.645 1.00 95.38 87 LEU A O 1
ATOM 673 N N . THR A 1 88 ? 9.434 7.123 -15.652 1.00 96.25 88 THR A N 1
ATOM 674 C CA . THR A 1 88 ? 8.031 7.212 -15.233 1.00 96.25 88 THR A CA 1
ATOM 675 C C . THR A 1 88 ? 7.746 6.239 -14.094 1.00 96.25 88 THR A C 1
ATOM 677 O O . THR A 1 88 ? 7.151 6.635 -13.097 1.00 96.25 88 THR A O 1
ATOM 680 N N . TYR A 1 89 ? 8.225 4.994 -14.187 1.00 97.19 89 TYR A N 1
ATOM 681 C CA . TYR A 1 89 ? 8.108 4.020 -13.104 1.00 97.19 89 TYR A CA 1
ATOM 682 C C . TYR A 1 89 ? 8.742 4.533 -11.805 1.00 97.19 89 TYR A C 1
ATOM 684 O O . TYR A 1 89 ? 8.098 4.486 -10.759 1.00 97.19 89 TYR A O 1
ATOM 692 N N . ALA A 1 90 ? 9.978 5.038 -11.861 1.00 96.56 90 ALA A N 1
ATOM 693 C CA . ALA A 1 90 ? 10.694 5.508 -10.677 1.00 96.56 90 ALA A CA 1
ATOM 694 C C . ALA A 1 90 ? 10.003 6.717 -10.028 1.00 96.56 90 ALA A C 1
ATOM 696 O O . ALA A 1 90 ? 9.862 6.753 -8.807 1.00 96.56 90 ALA A O 1
ATOM 697 N N . VAL A 1 91 ? 9.523 7.668 -10.838 1.00 96.81 91 VAL A N 1
ATOM 698 C CA . VAL A 1 91 ? 8.768 8.837 -10.362 1.00 96.81 91 VAL A CA 1
ATOM 699 C C . VAL A 1 91 ? 7.462 8.403 -9.700 1.00 96.81 91 VAL A C 1
ATOM 701 O O . VAL A 1 91 ? 7.193 8.808 -8.574 1.00 96.81 91 VAL A O 1
ATOM 704 N N . LEU A 1 92 ? 6.680 7.530 -10.346 1.00 96.50 92 LEU A N 1
ATOM 705 C CA . LEU A 1 92 ? 5.432 7.021 -9.771 1.00 96.50 92 LEU A CA 1
ATOM 706 C C . LEU A 1 92 ? 5.673 6.249 -8.468 1.00 96.50 92 LEU A C 1
ATOM 708 O O . LEU A 1 92 ? 4.903 6.409 -7.526 1.00 96.50 92 LEU A O 1
ATOM 712 N N . MET A 1 93 ? 6.758 5.470 -8.384 1.00 97.00 93 MET A N 1
ATOM 713 C CA . MET A 1 93 ? 7.117 4.740 -7.163 1.00 97.00 93 MET A CA 1
ATOM 714 C C . MET A 1 93 ? 7.469 5.712 -6.034 1.00 97.00 93 MET A C 1
ATOM 716 O O . MET A 1 93 ? 7.008 5.546 -4.910 1.00 97.00 93 MET A O 1
ATOM 720 N N . ALA A 1 94 ? 8.242 6.760 -6.331 1.00 96.38 94 ALA A N 1
ATOM 721 C CA . ALA A 1 94 ? 8.580 7.790 -5.353 1.00 96.38 94 ALA A CA 1
ATOM 722 C C . ALA A 1 94 ? 7.333 8.547 -4.865 1.00 96.38 94 ALA A C 1
ATOM 724 O O . ALA A 1 94 ? 7.196 8.789 -3.667 1.00 96.38 94 ALA A O 1
ATOM 725 N N . CYS A 1 95 ? 6.398 8.869 -5.765 1.00 96.25 95 CYS A N 1
ATOM 726 C CA . CYS A 1 95 ? 5.110 9.456 -5.396 1.00 96.25 95 CYS A CA 1
ATOM 727 C C . CYS A 1 95 ? 4.279 8.515 -4.512 1.00 96.25 95 CYS A C 1
ATOM 729 O O . CYS A 1 95 ? 3.687 8.983 -3.542 1.00 96.25 95 CYS A O 1
ATOM 731 N N . ALA A 1 96 ? 4.253 7.211 -4.810 1.00 94.94 96 ALA A N 1
ATOM 732 C CA . ALA A 1 96 ? 3.545 6.218 -4.003 1.00 94.94 96 ALA A CA 1
ATOM 733 C C . ALA A 1 96 ? 4.120 6.141 -2.581 1.00 94.94 96 ALA A C 1
ATOM 735 O O . ALA A 1 96 ? 3.385 6.333 -1.616 1.00 94.94 96 ALA A O 1
ATOM 736 N N . VAL A 1 97 ? 5.443 5.995 -2.450 1.00 95.44 97 VAL A N 1
ATOM 737 C CA . VAL A 1 97 ? 6.135 5.982 -1.149 1.00 95.44 97 VAL A CA 1
ATOM 738 C C . VAL A 1 97 ? 5.910 7.296 -0.388 1.00 95.44 97 VAL A C 1
ATOM 740 O O . VAL A 1 97 ? 5.650 7.290 0.816 1.00 95.44 97 VAL A O 1
ATOM 743 N N . GLY A 1 98 ? 5.959 8.441 -1.074 1.00 96.00 98 GLY A N 1
ATOM 744 C CA . GLY A 1 98 ? 5.642 9.745 -0.484 1.00 96.00 98 GLY A CA 1
ATOM 745 C C . GLY A 1 98 ? 4.202 9.835 0.038 1.00 96.00 98 GLY A C 1
ATOM 746 O O . GLY A 1 98 ? 3.967 10.334 1.136 1.00 96.00 98 GLY A O 1
ATOM 747 N N . GLY A 1 99 ? 3.233 9.311 -0.715 1.00 94.75 99 GLY A N 1
ATOM 748 C CA . GLY A 1 99 ? 1.831 9.255 -0.299 1.00 94.75 99 GLY A CA 1
ATOM 749 C C . GLY A 1 99 ? 1.601 8.320 0.889 1.00 94.75 99 GLY A C 1
ATOM 750 O O . GLY A 1 99 ? 0.912 8.689 1.839 1.00 94.75 99 GLY A O 1
ATOM 751 N N . GLU A 1 100 ? 2.215 7.13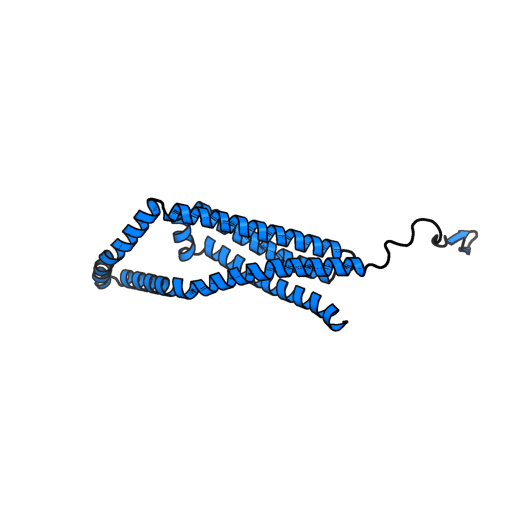8 0.874 1.00 94.25 100 GLU A N 1
ATOM 752 C CA . GLU A 1 100 ? 2.133 6.153 1.958 1.00 94.25 100 GLU A CA 1
ATOM 753 C C . GLU A 1 100 ? 2.749 6.679 3.254 1.00 94.25 100 GLU A C 1
ATOM 755 O O . GLU A 1 100 ? 2.142 6.566 4.317 1.00 94.25 100 GLU A O 1
ATOM 760 N N . THR A 1 101 ? 3.918 7.318 3.176 1.00 93.88 101 THR A N 1
ATOM 761 C CA . THR A 1 101 ? 4.576 7.928 4.340 1.00 93.88 101 THR A CA 1
ATOM 762 C C . THR A 1 101 ? 3.772 9.096 4.905 1.00 93.88 101 THR A C 1
ATOM 764 O O . THR A 1 101 ? 3.581 9.168 6.120 1.00 93.88 101 THR A O 1
ATOM 767 N N . ALA A 1 102 ? 3.229 9.970 4.051 1.00 95.19 102 ALA A N 1
ATOM 768 C CA . ALA A 1 102 ? 2.350 11.056 4.480 1.00 95.19 102 ALA A CA 1
ATOM 769 C C . ALA A 1 102 ? 1.072 10.526 5.148 1.00 95.19 102 ALA A C 1
ATOM 771 O O . ALA A 1 102 ? 0.656 11.036 6.190 1.00 95.19 102 ALA A O 1
ATOM 772 N N . PHE A 1 103 ? 0.473 9.472 4.590 1.00 93.31 103 PHE A N 1
ATOM 773 C CA . PHE A 1 103 ? -0.703 8.826 5.162 1.00 93.31 103 PHE A CA 1
ATOM 774 C C . PHE A 1 103 ? -0.400 8.128 6.494 1.00 93.31 103 PHE A C 1
ATOM 776 O O . PHE A 1 103 ? -1.167 8.277 7.447 1.00 93.31 103 PHE A O 1
ATOM 783 N N . ALA A 1 104 ? 0.716 7.403 6.590 1.00 92.25 104 ALA A N 1
ATOM 784 C CA . ALA A 1 104 ? 1.155 6.748 7.819 1.00 92.25 104 ALA A CA 1
ATOM 785 C C . ALA A 1 104 ? 1.426 7.776 8.924 1.00 92.25 104 ALA A C 1
ATOM 787 O O . ALA A 1 104 ? 0.969 7.606 10.055 1.00 92.25 104 ALA A O 1
ATOM 788 N N . TRP A 1 105 ? 2.096 8.879 8.582 1.00 95.69 105 TRP A N 1
ATOM 789 C CA . TRP A 1 105 ? 2.319 9.998 9.489 1.00 95.69 105 TRP A CA 1
ATOM 790 C C . TRP A 1 105 ? 0.999 10.617 9.960 1.00 95.69 105 TRP A C 1
ATOM 792 O O . TRP A 1 105 ? 0.754 10.721 11.164 1.00 95.69 105 TRP A O 1
ATOM 802 N N . TRP A 1 106 ? 0.113 10.974 9.025 1.00 95.50 106 TRP A N 1
ATOM 803 C CA . TRP A 1 106 ? -1.196 11.544 9.338 1.00 95.50 106 TRP A CA 1
ATOM 804 C C . TRP A 1 106 ? -1.996 10.620 10.260 1.00 95.50 106 TRP A C 1
ATOM 806 O O . TRP A 1 106 ? -2.395 11.034 11.347 1.00 95.50 106 TRP A O 1
ATOM 816 N N . THR A 1 107 ? -2.137 9.347 9.897 1.00 92.12 107 THR A N 1
ATOM 817 C CA . THR A 1 107 ? -2.850 8.347 10.701 1.00 92.12 107 THR A CA 1
ATOM 818 C C . THR A 1 107 ? -2.219 8.194 12.084 1.00 92.12 107 THR A C 1
ATOM 820 O O . THR A 1 107 ? -2.932 8.213 13.085 1.00 92.12 107 THR A O 1
ATOM 823 N N . GLY A 1 108 ? -0.887 8.135 12.174 1.00 92.56 108 GLY A N 1
ATOM 824 C CA . GLY A 1 108 ? -0.167 8.042 13.444 1.00 92.56 108 GLY A CA 1
ATOM 825 C C . GLY A 1 108 ? -0.457 9.219 14.377 1.00 92.56 108 GLY A C 1
ATOM 826 O O . GLY A 1 108 ? -0.763 9.018 15.553 1.00 92.56 108 GLY A O 1
ATOM 827 N N . THR A 1 109 ? -0.451 10.450 13.857 1.00 94.62 109 THR A N 1
ATOM 828 C CA . THR A 1 109 ? -0.786 11.638 14.662 1.00 94.62 109 THR A CA 1
ATOM 829 C C . THR A 1 109 ? -2.240 11.628 15.141 1.00 94.62 109 THR A C 1
ATOM 831 O O . THR A 1 109 ? -2.511 11.997 16.286 1.00 94.62 109 THR A O 1
ATOM 834 N N . ARG A 1 110 ? -3.173 11.152 14.306 1.00 92.50 110 ARG A N 1
ATOM 835 C CA . ARG A 1 110 ? -4.604 11.049 14.631 1.00 92.50 110 ARG A CA 1
ATOM 836 C C . ARG A 1 110 ? -4.872 9.980 15.682 1.00 92.50 110 ARG A C 1
ATOM 838 O O . ARG A 1 110 ? -5.562 10.259 16.658 1.00 92.5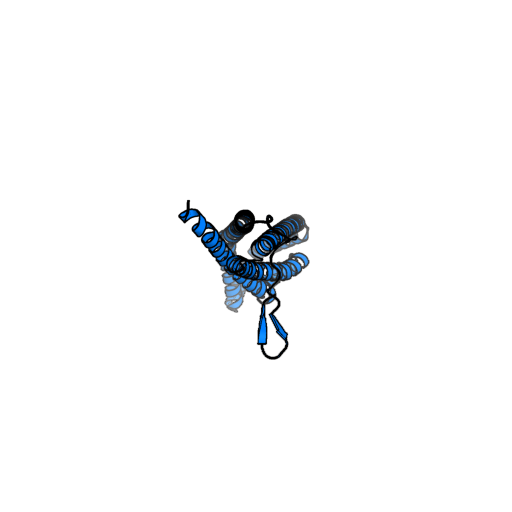0 110 ARG A O 1
ATOM 845 N N . VAL A 1 111 ? -4.255 8.808 15.550 1.00 90.25 111 VAL A N 1
ATOM 846 C CA . VAL A 1 111 ? -4.323 7.729 16.547 1.00 90.25 111 VAL A CA 1
ATOM 847 C C . VAL A 1 111 ? -3.717 8.183 17.875 1.00 90.25 111 VAL A C 1
ATOM 849 O O . VAL A 1 111 ? -4.318 7.972 18.926 1.00 90.25 111 VAL A O 1
ATOM 852 N N . ALA A 1 112 ? -2.569 8.867 17.854 1.00 92.62 112 ALA A N 1
ATOM 853 C CA . ALA A 1 112 ? -1.944 9.391 19.067 1.00 92.62 112 ALA A CA 1
ATOM 854 C C . ALA A 1 112 ? -2.804 10.467 19.754 1.00 92.62 112 ALA A C 1
ATOM 856 O O . ALA A 1 112 ? -2.867 10.517 20.984 1.00 92.62 112 ALA A O 1
ATOM 857 N N . ALA A 1 113 ? -3.475 11.324 18.979 1.00 91.62 113 ALA A N 1
ATOM 858 C CA . ALA A 1 113 ? -4.420 12.304 19.507 1.00 91.62 113 ALA A CA 1
ATOM 859 C C . ALA A 1 113 ? -5.663 11.624 20.100 1.00 91.62 113 ALA A C 1
ATOM 861 O O . ALA A 1 113 ? -6.056 11.939 21.225 1.00 91.62 113 ALA A O 1
ATOM 862 N N . TRP A 1 114 ? -6.233 10.646 19.392 1.00 91.31 114 TRP A N 1
ATOM 863 C CA . TRP A 1 114 ? -7.355 9.849 19.879 1.00 91.31 114 TRP A CA 1
ATOM 864 C C . TRP A 1 114 ? -7.009 9.118 21.181 1.00 91.31 114 TRP A C 1
ATOM 866 O O . TRP A 1 114 ? -7.783 9.181 22.131 1.00 91.31 114 TRP A O 1
ATOM 876 N N . ALA A 1 115 ? -5.820 8.521 21.291 1.00 89.81 115 ALA A N 1
ATOM 877 C CA . ALA A 1 115 ? -5.383 7.784 22.479 1.00 89.81 115 ALA A CA 1
ATOM 878 C C . ALA A 1 115 ? -5.304 8.640 23.761 1.00 89.81 115 ALA A C 1
ATOM 880 O O . ALA A 1 115 ? -5.297 8.085 24.865 1.00 89.81 115 ALA A O 1
ATOM 881 N N . ARG A 1 116 ? -5.238 9.972 23.615 1.00 91.94 116 ARG A N 1
ATOM 882 C CA . ARG A 1 116 ? -5.274 10.959 24.707 1.00 91.94 116 ARG A CA 1
ATOM 883 C C . ARG A 1 116 ? -6.661 11.579 24.927 1.00 91.94 116 ARG A C 1
ATOM 885 O O . ARG A 1 116 ? -6.837 12.329 25.880 1.00 91.94 116 ARG A O 1
ATOM 892 N N . SER A 1 117 ? -7.635 11.291 24.067 1.00 89.94 117 SER A N 1
ATOM 893 C CA . SER A 1 117 ? -8.985 11.865 24.125 1.00 89.94 117 SER A CA 1
ATOM 894 C C . SER A 1 117 ? -9.855 11.237 25.221 1.00 89.94 117 SER A C 1
ATOM 896 O O . SER A 1 117 ? -9.595 10.124 25.685 1.00 89.94 117 SER A O 1
ATOM 898 N N . ALA A 1 118 ? -10.932 11.927 25.610 1.00 88.06 118 ALA A N 1
ATOM 899 C CA . ALA A 1 118 ? -11.919 11.407 26.562 1.00 88.06 118 ALA A CA 1
ATOM 900 C C . ALA A 1 118 ? -12.594 10.112 26.067 1.00 88.06 118 ALA A C 1
ATOM 902 O O . ALA A 1 118 ? -12.801 9.196 26.858 1.00 88.06 118 ALA A O 1
ATOM 903 N N . GLN A 1 119 ? -12.828 9.988 24.756 1.00 86.12 119 GLN A N 1
ATOM 904 C CA . GLN A 1 119 ? -13.408 8.790 24.135 1.00 86.12 119 GLN A CA 1
ATOM 905 C C . GLN A 1 119 ? -12.540 7.545 24.354 1.00 86.12 119 GLN A C 1
ATOM 907 O O . GLN A 1 119 ? -13.051 6.480 24.687 1.00 86.12 119 GLN A O 1
ATOM 912 N N . ALA A 1 120 ? -11.213 7.669 24.238 1.00 86.88 120 ALA A N 1
ATOM 913 C CA . ALA A 1 120 ? -10.310 6.555 24.526 1.00 86.88 120 ALA A CA 1
ATOM 914 C C . ALA A 1 120 ? -10.332 6.161 26.013 1.00 86.88 120 ALA A C 1
ATOM 916 O O . ALA A 1 120 ? -10.228 4.979 26.341 1.00 86.88 120 ALA A O 1
ATOM 917 N N . HIS A 1 121 ? -10.498 7.128 26.920 1.00 87.69 121 HIS A N 1
ATOM 918 C CA . HIS A 1 121 ? -10.642 6.847 28.351 1.00 87.69 121 HIS A CA 1
ATOM 919 C C . HIS A 1 121 ? -11.982 6.175 28.673 1.00 87.69 121 HIS A C 1
ATOM 921 O O . HIS A 1 121 ? -12.030 5.285 29.518 1.00 87.69 121 HIS A O 1
ATOM 927 N N . GLU A 1 122 ? -13.070 6.567 28.011 1.00 87.06 122 GLU A N 1
ATOM 928 C CA . GLU A 1 122 ? -14.369 5.891 28.107 1.00 87.06 122 GLU A CA 1
ATOM 929 C C . GLU A 1 122 ? -14.307 4.463 27.581 1.00 87.06 122 GLU A C 1
ATOM 931 O O . GLU A 1 122 ? -14.743 3.553 28.279 1.00 87.06 122 GLU A O 1
ATOM 936 N N . LEU A 1 123 ? -13.684 4.239 26.422 1.00 85.75 123 LEU A N 1
ATOM 937 C CA . LEU A 1 123 ? -13.497 2.897 25.877 1.00 85.75 123 LEU A CA 1
ATOM 938 C C . LEU A 1 123 ? -12.668 2.017 26.821 1.00 85.75 123 LEU A C 1
ATOM 940 O O . LEU A 1 123 ? -13.047 0.881 27.086 1.00 85.75 123 LEU A O 1
ATOM 944 N N . ARG A 1 124 ? -11.570 2.539 27.386 1.00 85.50 124 ARG A N 1
ATOM 945 C CA . ARG A 1 124 ? -10.775 1.809 28.390 1.00 85.50 124 ARG A CA 1
ATOM 946 C C . ARG A 1 124 ? -11.596 1.470 29.634 1.00 85.50 124 ARG A C 1
ATOM 948 O O . ARG A 1 124 ? -11.510 0.346 30.114 1.00 85.50 124 ARG A O 1
ATOM 955 N N . ARG A 1 125 ? -12.422 2.400 30.127 1.00 85.81 125 ARG A N 1
ATOM 956 C CA . ARG A 1 125 ? -13.341 2.141 31.250 1.00 85.81 125 ARG A CA 1
ATOM 957 C C . ARG A 1 125 ? -14.389 1.082 30.897 1.00 85.81 125 ARG A C 1
ATOM 959 O O . ARG A 1 125 ? -14.632 0.186 31.696 1.00 85.81 125 ARG A O 1
ATOM 966 N N . ALA A 1 126 ? -14.968 1.136 29.700 1.00 84.06 126 ALA A N 1
ATOM 967 C CA . ALA A 1 126 ? -15.912 0.129 29.213 1.00 84.06 126 ALA A CA 1
ATOM 968 C C . ALA A 1 126 ? -15.263 -1.262 29.092 1.00 84.06 126 ALA A C 1
ATOM 970 O O . ALA A 1 126 ? -15.870 -2.265 29.463 1.00 84.06 126 ALA A O 1
ATOM 971 N N . LEU A 1 127 ? -14.005 -1.326 28.646 1.00 81.75 127 LEU A N 1
ATOM 972 C CA . LEU A 1 127 ? -13.225 -2.565 28.607 1.00 81.75 127 LEU A CA 1
ATOM 973 C C . LEU A 1 127 ? -12.910 -3.106 30.009 1.00 81.75 127 LEU A C 1
ATOM 975 O O . LEU A 1 127 ? -12.935 -4.314 30.192 1.00 81.75 127 LEU A O 1
ATOM 979 N N . GLN A 1 128 ? -12.684 -2.251 31.010 1.00 84.25 128 GLN A N 1
ATOM 980 C CA . GLN A 1 128 ? -12.541 -2.687 32.409 1.00 84.25 128 GLN A CA 1
ATOM 981 C C . GLN A 1 128 ? -13.865 -3.230 32.974 1.00 84.25 128 GLN A C 1
ATOM 983 O O . GLN A 1 128 ? -13.891 -4.263 33.639 1.00 84.25 128 GLN A O 1
ATOM 988 N N . LEU A 1 129 ? -14.992 -2.587 32.645 1.00 82.25 129 LEU A N 1
ATOM 989 C CA . LEU A 1 129 ? -16.334 -3.049 33.027 1.00 82.25 129 LEU A CA 1
ATOM 990 C C . LEU A 1 129 ? -16.680 -4.424 32.433 1.00 82.25 129 LEU A C 1
ATOM 992 O O . LEU A 1 129 ? -17.448 -5.175 33.035 1.00 82.25 129 LEU A O 1
ATOM 996 N N . ARG A 1 130 ? -16.086 -4.802 31.292 1.00 78.31 130 ARG A N 1
ATOM 997 C CA . ARG A 1 130 ? -16.237 -6.147 30.708 1.00 78.31 130 ARG A CA 1
ATOM 998 C C . ARG A 1 130 ? -15.829 -7.250 31.680 1.00 78.31 130 ARG A C 1
ATOM 1000 O O . ARG A 1 130 ? -16.504 -8.274 31.721 1.00 78.31 130 ARG A O 1
ATOM 1007 N N . GLU A 1 131 ? -14.774 -7.051 32.471 1.00 75.50 131 GLU A N 1
ATOM 1008 C CA . GLU A 1 131 ? -14.315 -8.045 33.454 1.00 75.50 131 GLU A CA 1
ATOM 1009 C C . GLU A 1 131 ? -15.406 -8.358 34.488 1.00 75.50 131 GLU A C 1
ATOM 1011 O O . GLU A 1 131 ? -15.514 -9.483 34.968 1.00 75.50 131 GLU A O 1
ATOM 1016 N N . HIS A 1 132 ? -16.265 -7.376 34.771 1.00 80.38 132 HIS A N 1
ATOM 1017 C CA . HIS A 1 132 ? -17.346 -7.476 35.749 1.00 80.38 132 HIS A CA 1
ATOM 1018 C C . HIS A 1 132 ? -18.650 -7.986 35.112 1.00 80.38 132 HIS A C 1
ATOM 1020 O O . HIS A 1 132 ? -19.456 -8.638 35.772 1.00 80.38 132 HIS A O 1
ATOM 1026 N N . LEU A 1 133 ? -18.850 -7.735 33.814 1.00 73.00 133 LEU A N 1
ATOM 1027 C CA . LEU A 1 133 ? -19.975 -8.258 33.031 1.00 73.00 133 LEU A CA 1
ATOM 1028 C C . LEU A 1 133 ? -19.791 -9.731 32.638 1.00 73.00 133 LEU A C 1
ATOM 1030 O O . LEU A 1 133 ? -20.773 -10.429 32.391 1.00 73.00 133 LEU A O 1
ATOM 1034 N N . LEU A 1 134 ? -18.549 -10.216 32.600 1.00 75.69 134 LEU A N 1
ATOM 1035 C CA . LEU A 1 134 ? -18.212 -11.595 32.259 1.00 75.69 134 LEU A CA 1
ATOM 1036 C C . LEU A 1 134 ? -18.956 -12.653 33.095 1.00 75.69 134 LEU A C 1
ATOM 1038 O O . LEU A 1 134 ? -19.586 -13.527 32.496 1.00 75.69 134 LEU A O 1
ATOM 1042 N N . PRO A 1 135 ? -18.943 -12.595 34.443 1.00 80.56 135 PRO A N 1
ATOM 1043 C CA . PRO A 1 135 ? -19.666 -13.569 35.259 1.00 80.56 135 PRO A CA 1
ATOM 1044 C C . PRO A 1 135 ? -21.187 -13.503 35.051 1.00 80.56 135 PRO A C 1
ATOM 1046 O O . PRO A 1 135 ? -21.855 -14.533 35.099 1.00 80.56 135 PRO A O 1
ATOM 1049 N N . LEU A 1 136 ? -21.744 -12.325 34.748 1.00 76.38 136 LEU A N 1
ATOM 1050 C CA . LEU A 1 136 ? -23.172 -12.172 34.441 1.00 76.38 136 LEU A CA 1
ATOM 1051 C C . LEU A 1 136 ? -23.538 -12.801 33.089 1.00 76.38 136 LEU A C 1
ATOM 1053 O O . LEU A 1 136 ? -24.576 -13.450 32.976 1.00 76.38 136 LEU A O 1
ATOM 1057 N N . LEU A 1 137 ? -22.671 -12.667 32.082 1.00 73.38 137 LEU A N 1
ATOM 1058 C CA . LEU A 1 137 ? -22.837 -13.329 30.785 1.00 73.38 137 LEU A CA 1
ATOM 1059 C C . LEU A 1 137 ? -22.707 -14.851 30.898 1.00 73.38 137 LEU A C 1
ATOM 1061 O O . LEU A 1 137 ? -23.476 -15.562 30.261 1.00 73.38 137 LEU A O 1
ATOM 1065 N N . GLN A 1 138 ? -21.801 -15.350 31.742 1.00 77.50 138 GLN A N 1
ATOM 1066 C CA . GLN A 1 138 ? -21.681 -16.783 32.044 1.00 77.50 138 GLN A CA 1
ATOM 1067 C C . GLN A 1 138 ? -22.911 -17.316 32.785 1.00 77.50 138 GLN A C 1
ATOM 1069 O O . GLN A 1 138 ? -23.354 -18.434 32.531 1.00 77.50 138 GLN A O 1
ATOM 1074 N N . HIS A 1 139 ? -23.508 -16.512 33.668 1.00 79.06 139 HIS A N 1
ATOM 1075 C CA . HIS A 1 139 ? -24.759 -16.885 34.316 1.00 79.06 139 HIS A CA 1
ATOM 1076 C C . HIS A 1 139 ? -25.920 -16.924 33.312 1.00 79.06 139 HIS A C 1
ATOM 1078 O O . HIS A 1 139 ? -26.655 -17.904 33.267 1.00 79.06 139 HIS A O 1
ATOM 1084 N N . LEU A 1 140 ? -26.042 -15.927 32.431 1.00 78.00 140 LEU A N 1
ATOM 1085 C CA . LEU A 1 140 ? -27.005 -15.938 31.320 1.00 78.00 140 LEU A CA 1
ATOM 1086 C C . LEU A 1 140 ? -26.771 -17.088 30.333 1.00 78.00 140 LEU A C 1
ATOM 1088 O O . LEU A 1 140 ? -27.725 -17.591 29.740 1.00 78.00 140 LEU A O 1
ATOM 1092 N N . ALA A 1 141 ? -25.526 -17.542 30.189 1.00 77.25 141 ALA A N 1
ATOM 1093 C CA . ALA A 1 141 ? -25.187 -18.640 29.301 1.00 77.25 141 ALA A CA 1
ATOM 1094 C C . ALA A 1 141 ? -25.795 -19.987 29.718 1.00 77.25 141 ALA A C 1
ATOM 1096 O O . ALA A 1 141 ? -25.962 -20.871 28.879 1.00 77.25 141 ALA A O 1
ATOM 1097 N N . THR A 1 142 ? -26.189 -20.131 30.989 1.00 80.88 142 THR A N 1
ATOM 1098 C CA . THR A 1 142 ? -26.948 -21.308 31.448 1.00 80.88 142 THR A CA 1
ATOM 1099 C C . THR A 1 142 ? -28.328 -21.413 30.794 1.00 80.88 142 THR A C 1
ATOM 1101 O O . THR A 1 142 ? -28.860 -22.513 30.675 1.00 80.88 142 THR A O 1
ATOM 1104 N N . TRP A 1 143 ? -28.881 -20.293 30.316 1.00 79.69 143 TRP A N 1
ATOM 1105 C CA . TRP A 1 143 ? -30.198 -20.219 29.678 1.00 79.69 143 TRP A CA 1
ATOM 1106 C C . TRP A 1 143 ? -30.118 -20.133 28.152 1.00 79.69 143 TRP A C 1
ATOM 1108 O O . TRP A 1 143 ? -31.073 -20.487 27.463 1.00 79.69 143 TRP A O 1
ATOM 1118 N N . HIS A 1 144 ? -28.996 -19.660 27.605 1.00 78.81 144 HIS A N 1
ATOM 1119 C CA . HIS A 1 144 ? -28.802 -19.519 26.165 1.00 78.81 144 HIS A CA 1
ATOM 1120 C C . HIS A 1 144 ? -27.312 -19.625 25.809 1.00 78.81 144 HIS A C 1
ATOM 1122 O O . HIS A 1 144 ? -26.530 -18.908 26.407 1.00 78.81 144 HIS A O 1
ATOM 1128 N N . PRO A 1 145 ? -26.866 -20.418 24.818 1.00 79.69 145 PRO A N 1
ATOM 1129 C CA . PRO A 1 145 ? -25.430 -20.662 24.578 1.00 79.69 145 PRO A CA 1
ATOM 1130 C C . PRO A 1 145 ? -24.670 -19.490 23.921 1.00 79.69 145 PRO A C 1
ATOM 1132 O O . PRO A 1 145 ? -23.442 -19.433 23.924 1.00 79.69 145 PRO A O 1
ATOM 1135 N N . LEU A 1 146 ? -25.396 -18.538 23.337 1.00 79.06 146 LEU A N 1
ATOM 1136 C CA . LEU A 1 146 ? -24.850 -17.456 22.505 1.00 79.06 146 LEU A CA 1
ATOM 1137 C C . LEU A 1 146 ? -23.916 -16.462 23.251 1.00 79.06 146 LEU A C 1
ATOM 1139 O O . LEU A 1 146 ? -22.906 -16.078 22.663 1.00 79.06 146 LEU A O 1
ATOM 1143 N N . PRO A 1 147 ? -24.138 -16.094 24.532 1.00 78.38 147 PRO A N 1
ATOM 1144 C CA . PRO A 1 147 ? -23.185 -15.311 25.328 1.00 78.38 147 PRO A CA 1
ATOM 1145 C C . PRO A 1 147 ? -21.824 -15.998 25.503 1.00 78.38 147 PRO A C 1
ATOM 1147 O O . PRO A 1 147 ? -20.793 -15.329 25.440 1.00 78.38 147 PRO A O 1
ATOM 1150 N N . GLN A 1 148 ? -21.813 -17.325 25.683 1.00 76.50 148 GLN A N 1
ATOM 1151 C CA . GLN A 1 148 ? -20.583 -18.109 25.817 1.00 76.50 148 GLN A CA 1
ATOM 1152 C C . GLN A 1 148 ? -19.801 -18.100 24.497 1.00 76.50 148 GLN A C 1
ATOM 1154 O O . GLN A 1 148 ? -18.616 -17.788 24.478 1.00 76.50 148 GLN A O 1
ATOM 1159 N N . HIS A 1 149 ? -20.496 -18.327 23.378 1.00 79.50 149 HIS A N 1
ATOM 1160 C CA . HIS A 1 149 ? -19.886 -18.309 22.050 1.00 79.50 149 HIS A CA 1
ATOM 1161 C C . HIS A 1 149 ? -19.272 -16.944 21.697 1.00 79.50 149 HIS A C 1
ATOM 1163 O O . HIS A 1 149 ? -18.152 -16.878 21.196 1.00 79.50 149 HIS A O 1
ATOM 1169 N N . ILE A 1 150 ? -19.967 -15.843 22.010 1.00 77.25 150 ILE A N 1
ATOM 1170 C CA . ILE A 1 150 ? -19.424 -14.488 21.836 1.00 77.25 150 ILE A CA 1
ATOM 1171 C C . ILE A 1 150 ? -18.172 -14.296 22.701 1.00 77.25 150 ILE A C 1
ATOM 1173 O O . ILE A 1 150 ? -17.187 -13.726 22.236 1.00 77.25 150 ILE A O 1
ATOM 1177 N N . HIS A 1 151 ? -18.190 -14.763 23.952 1.00 77.81 151 HIS A N 1
ATOM 1178 C CA . HIS A 1 151 ? -17.035 -14.657 24.838 1.00 77.81 151 HIS A CA 1
ATOM 1179 C C . HIS A 1 151 ? -15.803 -15.380 24.282 1.00 77.81 151 HIS A C 1
ATOM 1181 O O . HIS A 1 151 ? -14.709 -14.810 24.304 1.00 77.81 151 HIS A O 1
ATOM 1187 N N . ASP A 1 152 ? -15.994 -16.593 23.765 1.00 83.06 152 ASP A N 1
ATOM 1188 C CA . ASP A 1 152 ? -14.922 -17.413 23.205 1.00 83.06 152 ASP A CA 1
ATOM 1189 C C . ASP A 1 152 ? -14.315 -16.759 21.958 1.00 83.06 152 ASP A C 1
ATOM 1191 O O . ASP A 1 152 ? -13.096 -16.613 21.891 1.00 83.06 152 ASP A O 1
ATOM 1195 N N . ILE A 1 153 ? -15.147 -16.239 21.043 1.00 79.75 153 ILE A N 1
ATOM 1196 C CA . ILE A 1 153 ? -14.680 -15.492 19.860 1.00 79.75 153 ILE A CA 1
ATOM 1197 C C . ILE A 1 153 ? -13.867 -14.258 20.267 1.00 79.75 153 ILE A C 1
ATOM 1199 O O . ILE A 1 153 ? -12.825 -13.974 19.678 1.00 79.75 153 ILE A O 1
ATOM 1203 N N . ILE A 1 154 ? -14.320 -13.504 21.276 1.00 76.31 154 ILE A N 1
ATOM 1204 C CA . ILE A 1 154 ? -13.586 -12.316 21.734 1.00 76.31 154 ILE A CA 1
ATOM 1205 C C . ILE A 1 154 ? -12.233 -12.723 22.331 1.00 76.31 154 ILE A C 1
ATOM 1207 O O . ILE A 1 154 ? -11.233 -12.063 22.061 1.00 76.31 154 ILE A O 1
ATOM 1211 N N . LYS A 1 155 ? -12.181 -13.799 23.127 1.00 79.19 155 LYS A N 1
ATOM 1212 C CA . LYS A 1 155 ? -10.925 -14.302 23.704 1.00 79.19 155 LYS A CA 1
ATOM 1213 C C . LYS A 1 155 ? -9.951 -14.801 22.644 1.00 79.19 155 LYS A C 1
ATOM 1215 O O . LYS A 1 155 ? -8.759 -14.528 22.752 1.00 79.19 155 LYS A O 1
ATOM 1220 N N . GLU A 1 156 ? -10.450 -15.523 21.646 1.00 81.31 156 GLU A N 1
ATOM 1221 C CA . GLU A 1 156 ? -9.658 -15.989 20.509 1.00 81.31 156 GLU A CA 1
ATOM 1222 C C . GLU A 1 156 ? -9.074 -14.795 19.746 1.00 81.31 156 GLU A C 1
ATOM 1224 O O . GLU A 1 156 ? -7.859 -14.705 19.579 1.00 81.31 156 GLU A O 1
ATOM 1229 N N . ALA A 1 157 ? -9.903 -13.798 19.422 1.00 74.44 157 ALA A N 1
ATOM 1230 C CA . ALA A 1 157 ? -9.449 -12.570 18.778 1.00 74.44 157 ALA A CA 1
ATOM 1231 C C . ALA A 1 157 ? -8.406 -11.808 19.621 1.00 74.44 157 ALA A C 1
ATOM 1233 O O . ALA A 1 157 ? -7.396 -11.354 19.086 1.00 74.44 157 ALA A O 1
ATOM 1234 N N . GLU A 1 158 ? -8.596 -11.683 20.938 1.00 75.12 158 GLU A N 1
ATOM 1235 C CA . GLU A 1 158 ? -7.625 -11.032 21.831 1.00 75.12 158 GLU A CA 1
ATOM 1236 C C . GLU A 1 158 ? -6.292 -11.780 21.920 1.00 75.12 158 GLU A C 1
ATOM 1238 O O . GLU A 1 158 ? -5.243 -11.141 22.010 1.00 75.12 158 GLU A O 1
ATOM 1243 N N . ALA A 1 159 ? -6.311 -13.113 21.883 1.00 79.38 159 ALA A N 1
ATOM 1244 C CA . ALA A 1 159 ? -5.099 -13.926 21.866 1.00 79.38 159 ALA A CA 1
ATOM 1245 C C . ALA A 1 159 ? -4.371 -13.844 20.512 1.00 79.38 159 ALA A C 1
ATOM 1247 O O . ALA A 1 159 ? -3.135 -13.852 20.466 1.00 79.38 159 ALA A O 1
ATOM 1248 N N . ASP A 1 160 ? -5.127 -13.719 19.422 1.00 76.50 160 ASP A N 1
ATOM 1249 C CA . ASP A 1 160 ? -4.605 -13.712 18.058 1.00 76.50 160 ASP A CA 1
ATOM 1250 C C . ASP A 1 160 ? -4.092 -12.347 17.603 1.00 76.50 160 ASP A C 1
ATOM 1252 O O . ASP A 1 160 ? -3.133 -12.288 16.834 1.00 76.50 160 ASP A O 1
ATOM 1256 N N . VAL A 1 161 ? -4.654 -11.238 18.089 1.00 72.88 161 VAL A N 1
ATOM 1257 C CA . VAL A 1 161 ? -4.196 -9.879 17.741 1.00 72.88 161 VAL A CA 1
ATOM 1258 C C . VAL A 1 161 ? -2.694 -9.666 18.003 1.00 72.88 161 VAL A C 1
ATOM 1260 O O . VAL A 1 161 ? -1.978 -9.306 17.060 1.00 72.88 161 VAL A O 1
ATOM 1263 N N . PRO A 1 162 ? -2.153 -9.893 19.220 1.00 68.94 162 PRO A N 1
ATOM 1264 C CA . PRO A 1 162 ? -0.726 -9.714 19.468 1.00 68.94 162 PRO A CA 1
ATOM 1265 C C . PRO A 1 162 ? 0.097 -10.750 18.703 1.00 68.94 162 PRO A C 1
ATOM 1267 O O . PRO A 1 162 ? 1.156 -10.408 18.172 1.00 68.94 162 PRO A O 1
ATOM 1270 N N . ARG A 1 163 ? -0.411 -11.983 18.570 1.00 74.81 163 ARG A N 1
ATOM 1271 C CA . ARG A 1 163 ? 0.257 -13.047 17.820 1.00 74.81 163 ARG A CA 1
ATOM 1272 C C . ARG A 1 163 ? 0.342 -12.755 16.332 1.00 74.81 163 ARG A C 1
ATOM 1274 O O . ARG A 1 163 ? 1.360 -13.076 15.766 1.00 74.81 163 ARG A O 1
ATOM 1281 N N . ASN A 1 164 ? -0.623 -12.108 15.693 1.00 78.69 164 ASN A N 1
ATOM 1282 C CA . ASN A 1 164 ? -0.576 -11.855 14.247 1.00 78.69 164 ASN A CA 1
ATOM 1283 C C . ASN A 1 164 ? -0.002 -10.480 13.881 1.00 78.69 164 ASN A C 1
ATOM 1285 O O . ASN A 1 164 ? 0.310 -10.227 12.715 1.00 78.69 164 ASN A O 1
ATOM 1289 N N . SER A 1 165 ? 0.202 -9.600 14.864 1.00 78.25 165 SER A N 1
ATOM 1290 C CA . SER A 1 165 ? 0.765 -8.263 14.643 1.00 78.25 165 SER A CA 1
ATOM 1291 C C . SER A 1 165 ? 2.154 -8.283 13.981 1.00 78.25 165 SER A C 1
ATOM 1293 O O . SER A 1 165 ? 2.451 -7.409 13.162 1.00 78.25 165 SER A O 1
ATOM 1295 N N . TYR A 1 166 ? 2.980 -9.309 14.241 1.00 84.56 166 TYR A N 1
ATOM 1296 C CA . TYR A 1 166 ? 4.300 -9.437 13.612 1.00 84.56 166 TYR A CA 1
ATOM 1297 C C . TYR A 1 166 ? 4.210 -9.635 12.095 1.00 84.56 166 TYR A C 1
ATOM 1299 O O . TYR A 1 166 ? 5.078 -9.155 11.371 1.00 84.56 166 TYR A O 1
ATOM 1307 N N . VAL A 1 167 ? 3.161 -10.302 11.597 1.00 85.31 167 VAL A N 1
ATOM 1308 C CA . VAL A 1 167 ? 2.964 -10.541 10.158 1.00 85.31 167 VAL A CA 1
ATOM 1309 C C . VAL A 1 167 ? 2.661 -9.225 9.452 1.00 85.31 167 VAL A C 1
ATOM 1311 O O . VAL A 1 167 ? 3.245 -8.930 8.411 1.00 85.31 167 VAL A O 1
ATOM 1314 N N . ALA A 1 168 ? 1.791 -8.404 10.045 1.00 82.94 168 ALA A N 1
ATOM 1315 C CA . ALA A 1 168 ? 1.472 -7.079 9.525 1.00 82.94 168 ALA A CA 1
ATOM 1316 C C . ALA A 1 168 ? 2.708 -6.164 9.528 1.00 82.94 168 ALA A C 1
ATOM 1318 O O . ALA A 1 168 ? 2.996 -5.516 8.523 1.00 82.94 168 ALA A O 1
ATOM 1319 N N . LEU A 1 169 ? 3.485 -6.162 10.617 1.00 87.69 169 LEU A N 1
ATOM 1320 C CA . LEU A 1 169 ? 4.733 -5.397 10.701 1.00 87.69 169 LEU A CA 1
ATOM 1321 C C . LEU A 1 169 ? 5.772 -5.866 9.677 1.00 87.69 169 LEU A C 1
ATOM 1323 O O . LEU A 1 169 ? 6.389 -5.035 9.014 1.00 87.69 169 LEU A O 1
ATOM 1327 N N . ALA A 1 170 ? 5.937 -7.178 9.502 1.00 89.00 170 ALA A N 1
ATOM 1328 C CA . ALA A 1 170 ? 6.837 -7.739 8.500 1.00 89.00 170 ALA A CA 1
ATOM 1329 C C . ALA A 1 170 ? 6.401 -7.370 7.073 1.00 89.00 170 ALA A C 1
ATOM 1331 O O . ALA A 1 170 ? 7.242 -7.016 6.251 1.00 89.00 170 ALA A O 1
ATOM 1332 N N . ALA A 1 171 ? 5.096 -7.395 6.784 1.00 87.81 171 ALA A N 1
ATOM 1333 C CA . ALA A 1 171 ? 4.547 -6.968 5.500 1.00 87.81 171 ALA A CA 1
ATOM 1334 C C . ALA A 1 171 ? 4.831 -5.486 5.211 1.00 87.81 171 ALA A C 1
ATOM 1336 O O . ALA A 1 171 ? 5.296 -5.156 4.120 1.00 87.81 171 ALA A O 1
ATOM 1337 N N . VAL A 1 172 ? 4.614 -4.606 6.194 1.00 89.62 172 VAL A N 1
ATOM 1338 C CA . VAL A 1 172 ? 4.929 -3.172 6.081 1.00 89.62 172 VAL A CA 1
ATOM 1339 C C . VAL A 1 172 ? 6.429 -2.956 5.885 1.00 89.62 172 VAL A C 1
ATOM 1341 O O . VAL A 1 172 ? 6.825 -2.209 4.994 1.00 89.62 172 VAL A O 1
ATOM 1344 N N . ALA A 1 173 ? 7.272 -3.637 6.666 1.00 91.62 173 ALA A N 1
ATOM 1345 C CA . ALA A 1 173 ? 8.724 -3.543 6.541 1.00 91.62 173 ALA A CA 1
ATOM 1346 C C . ALA A 1 173 ? 9.211 -4.016 5.164 1.00 91.62 173 ALA A C 1
ATOM 1348 O O . ALA A 1 173 ? 10.088 -3.390 4.567 1.00 91.62 173 ALA A O 1
ATOM 1349 N N . LEU A 1 174 ? 8.625 -5.094 4.633 1.00 93.12 174 LEU A N 1
ATOM 1350 C CA . LEU A 1 174 ? 8.995 -5.604 3.320 1.00 93.12 174 LEU A CA 1
ATOM 1351 C C . LEU A 1 174 ? 8.560 -4.651 2.203 1.00 93.12 174 LEU A C 1
ATOM 1353 O O . LEU A 1 174 ? 9.352 -4.403 1.300 1.00 93.12 174 LEU A O 1
ATOM 1357 N N . LEU A 1 175 ? 7.363 -4.063 2.276 1.00 91.81 175 LEU A N 1
ATOM 1358 C CA . LEU A 1 175 ? 6.931 -3.025 1.331 1.00 91.81 175 LEU A CA 1
ATOM 1359 C C . LEU A 1 175 ? 7.859 -1.807 1.363 1.00 91.81 175 LEU A C 1
ATOM 1361 O O . LEU A 1 175 ? 8.390 -1.418 0.319 1.00 91.81 175 LEU A O 1
ATOM 1365 N N . ALA A 1 176 ? 8.152 -1.306 2.567 1.00 92.50 176 ALA A N 1
ATOM 1366 C CA . ALA A 1 176 ? 9.054 -0.180 2.790 1.00 92.50 176 ALA A CA 1
ATOM 1367 C C . ALA A 1 176 ? 10.477 -0.431 2.261 1.00 92.50 176 ALA A C 1
ATOM 1369 O O . ALA A 1 176 ? 11.195 0.522 1.969 1.00 92.50 176 ALA A O 1
ATOM 1370 N N . LEU A 1 177 ? 10.890 -1.695 2.112 1.00 95.00 177 LEU A N 1
ATOM 1371 C CA . LEU A 1 177 ? 12.154 -2.078 1.483 1.00 95.00 177 LEU A CA 1
ATOM 1372 C C . LEU A 1 177 ? 12.021 -2.269 -0.037 1.00 95.00 177 LEU A C 1
ATOM 1374 O O . LEU A 1 177 ? 12.834 -1.758 -0.807 1.00 95.00 177 LEU A O 1
ATOM 1378 N N . LEU A 1 178 ? 11.016 -3.019 -0.492 1.00 95.25 178 LEU A N 1
ATOM 1379 C CA . LEU A 1 178 ? 10.870 -3.419 -1.893 1.00 95.25 178 LEU A CA 1
ATOM 1380 C C . LEU A 1 178 ? 10.586 -2.231 -2.817 1.00 95.25 178 LEU A C 1
ATOM 1382 O O . LEU A 1 178 ? 11.129 -2.184 -3.922 1.00 95.25 178 LEU A O 1
ATOM 1386 N N . GLN A 1 179 ? 9.776 -1.265 -2.383 1.00 95.38 179 GLN A N 1
ATOM 1387 C CA . GLN A 1 179 ? 9.432 -0.084 -3.180 1.00 95.38 179 GLN A CA 1
ATOM 1388 C C . GLN A 1 179 ? 10.655 0.798 -3.503 1.00 95.38 179 GLN A C 1
ATOM 1390 O O . GLN A 1 179 ? 10.914 1.025 -4.693 1.00 95.38 179 GLN A O 1
ATOM 1395 N N . PRO A 1 180 ? 11.472 1.256 -2.526 1.00 95.31 180 PRO A N 1
ATOM 1396 C CA . PRO A 1 180 ? 12.655 2.059 -2.835 1.00 95.31 180 PRO A CA 1
ATOM 1397 C C . PRO A 1 180 ? 13.716 1.264 -3.597 1.00 95.31 180 PRO A C 1
ATOM 1399 O O . PRO A 1 180 ? 14.343 1.813 -4.503 1.00 95.31 180 PRO A O 1
ATOM 1402 N N . VAL A 1 181 ? 13.888 -0.034 -3.312 1.00 95.69 181 VAL A N 1
ATOM 1403 C CA . VAL A 1 181 ? 14.794 -0.890 -4.097 1.00 95.69 181 VAL A CA 1
ATOM 1404 C C . VAL A 1 181 ? 14.313 -0.992 -5.547 1.00 95.69 181 VAL A C 1
ATOM 1406 O O . VAL A 1 181 ? 15.115 -0.861 -6.472 1.00 95.69 181 VAL A O 1
ATOM 1409 N N . GLY A 1 182 ? 13.007 -1.155 -5.772 1.00 94.06 182 GLY A N 1
ATOM 1410 C CA . GLY A 1 182 ? 12.405 -1.147 -7.102 1.00 94.06 182 GLY A CA 1
ATOM 1411 C C . GLY A 1 182 ? 12.663 0.163 -7.851 1.00 94.06 182 GLY A C 1
ATOM 1412 O O . GLY A 1 182 ? 13.079 0.132 -9.011 1.00 94.06 182 GLY A O 1
ATOM 1413 N N . ALA A 1 183 ? 12.477 1.311 -7.193 1.00 95.19 183 ALA A N 1
ATOM 1414 C CA . ALA A 1 183 ? 12.776 2.625 -7.768 1.00 95.19 183 ALA A CA 1
ATOM 1415 C C . ALA A 1 183 ? 14.270 2.782 -8.107 1.00 95.19 183 ALA A C 1
ATOM 1417 O O . ALA A 1 183 ? 14.616 3.198 -9.215 1.00 95.19 183 ALA A O 1
ATOM 1418 N N . ALA A 1 184 ? 15.162 2.386 -7.196 1.00 95.50 184 ALA A N 1
ATOM 1419 C CA . ALA A 1 184 ? 16.607 2.445 -7.403 1.00 95.50 184 ALA A CA 1
ATOM 1420 C C . ALA A 1 184 ? 17.052 1.572 -8.587 1.00 95.50 184 ALA A C 1
ATOM 1422 O O . ALA A 1 184 ? 17.816 2.022 -9.444 1.00 95.50 184 ALA A O 1
ATOM 1423 N N . LEU A 1 185 ? 16.535 0.344 -8.696 1.00 94.19 185 LEU A N 1
ATOM 1424 C CA . LEU A 1 185 ? 16.816 -0.538 -9.830 1.00 94.19 185 LEU A CA 1
ATOM 1425 C C . LEU A 1 185 ? 16.289 0.026 -11.150 1.00 94.19 185 LEU A C 1
ATOM 1427 O O . LEU A 1 185 ? 16.980 -0.081 -12.165 1.00 94.19 185 LEU A O 1
ATOM 1431 N N . ALA A 1 186 ? 15.110 0.652 -11.151 1.00 94.56 186 ALA A N 1
ATOM 1432 C CA . ALA A 1 186 ? 14.575 1.306 -12.341 1.00 94.56 186 ALA A CA 1
ATOM 1433 C C . ALA A 1 186 ? 15.483 2.450 -12.813 1.00 94.56 186 ALA A C 1
ATOM 1435 O O . ALA A 1 186 ? 15.806 2.519 -13.999 1.00 94.56 186 ALA A O 1
ATOM 1436 N N . LEU A 1 187 ? 15.976 3.287 -11.894 1.00 94.88 187 LEU A N 1
ATOM 1437 C CA . LEU A 1 187 ? 16.926 4.359 -12.206 1.00 94.88 187 LEU A CA 1
ATOM 1438 C C . LEU A 1 187 ? 18.268 3.815 -12.715 1.00 94.88 187 LEU A C 1
ATOM 1440 O O . LEU A 1 187 ? 18.798 4.316 -13.708 1.00 94.88 187 LEU A O 1
ATOM 1444 N N . LEU A 1 188 ? 18.794 2.749 -12.105 1.00 93.38 188 LEU A N 1
ATOM 1445 C CA . LEU A 1 188 ? 20.012 2.078 -12.575 1.00 93.38 188 LEU A CA 1
ATOM 1446 C C . LEU A 1 188 ? 19.833 1.492 -13.986 1.00 93.38 188 LEU A C 1
ATOM 1448 O O . LEU A 1 188 ? 20.725 1.612 -14.830 1.00 93.38 188 LEU A O 1
ATOM 1452 N N . LEU A 1 189 ? 18.681 0.878 -14.271 1.00 91.56 189 LEU A N 1
ATOM 1453 C CA . LEU A 1 189 ? 18.340 0.386 -15.607 1.00 91.56 189 LEU A CA 1
ATOM 1454 C C . LEU A 1 189 ? 18.167 1.527 -16.613 1.00 91.56 189 LEU A C 1
ATOM 1456 O O . LEU A 1 189 ? 18.591 1.379 -17.760 1.00 91.56 189 LEU A O 1
ATOM 1460 N N . ALA A 1 190 ? 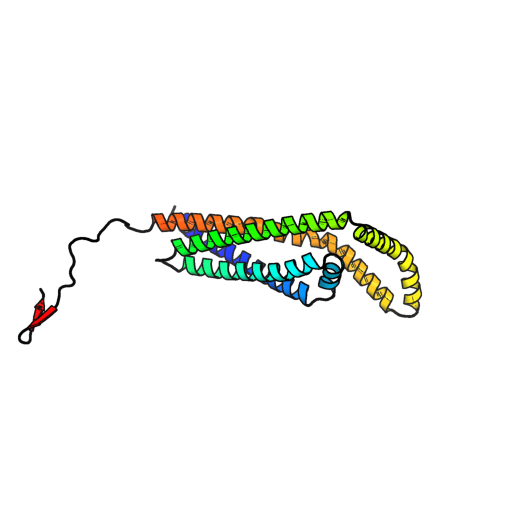17.579 2.650 -16.201 1.00 91.50 190 ALA A N 1
ATOM 1461 C CA . ALA A 1 190 ? 17.398 3.827 -17.042 1.00 91.50 190 ALA A CA 1
ATOM 1462 C C . ALA A 1 190 ? 18.756 4.440 -17.413 1.00 91.50 190 ALA A C 1
ATOM 1464 O O . ALA A 1 190 ? 19.030 4.669 -18.591 1.00 91.50 190 ALA A O 1
ATOM 1465 N N . ALA A 1 191 ? 19.652 4.606 -16.436 1.00 89.88 191 ALA A N 1
ATOM 1466 C CA . ALA A 1 191 ? 21.012 5.086 -16.665 1.00 89.88 191 ALA A CA 1
ATOM 1467 C C . ALA A 1 191 ? 21.770 4.193 -17.665 1.00 89.88 191 ALA A C 1
ATOM 1469 O O . ALA A 1 191 ? 22.385 4.692 -18.607 1.00 89.88 191 ALA A O 1
ATOM 1470 N N . ARG A 1 192 ? 21.657 2.863 -17.534 1.00 87.31 192 ARG A N 1
ATOM 1471 C CA . ARG A 1 192 ? 22.257 1.910 -18.486 1.00 87.31 192 ARG A CA 1
ATOM 1472 C C . ARG A 1 192 ? 21.634 1.971 -19.879 1.00 87.31 192 ARG A C 1
ATOM 1474 O O . ARG A 1 192 ? 22.357 1.845 -20.866 1.00 87.31 192 ARG A O 1
ATOM 1481 N N . ALA A 1 193 ? 20.318 2.161 -19.972 1.00 84.25 193 ALA A N 1
ATOM 1482 C CA . ALA A 1 193 ? 19.627 2.311 -21.250 1.00 84.25 193 ALA A CA 1
ATOM 1483 C C . ALA A 1 193 ? 20.084 3.576 -21.992 1.00 84.25 193 ALA A C 1
ATOM 1485 O O . ALA A 1 193 ? 20.279 3.525 -23.202 1.00 84.25 193 ALA A O 1
ATOM 1486 N N . ARG A 1 194 ? 20.335 4.675 -21.265 1.00 82.12 194 ARG A N 1
ATOM 1487 C CA . ARG A 1 194 ? 20.890 5.915 -21.827 1.00 82.12 194 ARG A CA 1
ATOM 1488 C C . ARG A 1 194 ? 22.313 5.724 -22.359 1.00 82.12 194 ARG A C 1
ATOM 1490 O O . ARG A 1 194 ? 22.619 6.216 -23.434 1.00 82.12 194 ARG A O 1
ATOM 1497 N N . LEU A 1 195 ? 23.155 4.984 -21.635 1.00 77.62 195 LEU A N 1
ATOM 1498 C CA . LEU A 1 195 ? 24.535 4.687 -22.048 1.00 77.62 195 LEU A CA 1
ATOM 1499 C C . LEU A 1 195 ? 24.621 3.720 -23.239 1.00 77.62 195 LEU A C 1
ATOM 1501 O O . LEU A 1 195 ? 25.592 3.752 -23.983 1.00 77.62 195 LEU A O 1
ATOM 1505 N N . SER A 1 196 ? 23.624 2.847 -23.403 1.00 66.88 196 SER A N 1
ATOM 1506 C CA . SER A 1 196 ? 23.584 1.848 -24.482 1.00 66.88 196 SER A CA 1
ATOM 1507 C C . SER A 1 196 ? 22.901 2.356 -25.754 1.00 66.88 196 SER A C 1
ATOM 1509 O O . SER A 1 196 ? 22.868 1.627 -26.743 1.00 66.88 196 SER A O 1
ATOM 1511 N N . ALA A 1 197 ? 22.322 3.561 -25.736 1.00 60.62 197 ALA A N 1
ATOM 1512 C CA . ALA A 1 197 ? 21.797 4.199 -26.934 1.00 60.62 197 ALA A CA 1
ATOM 1513 C C . ALA A 1 197 ? 22.988 4.591 -27.832 1.00 60.62 197 ALA A C 1
ATOM 1515 O O . ALA A 1 197 ? 23.768 5.463 -27.441 1.00 60.62 197 ALA A O 1
ATOM 1516 N N . PRO A 1 198 ? 23.178 3.959 -29.006 1.00 46.56 198 PRO A N 1
ATOM 1517 C CA . PRO A 1 198 ? 24.205 4.389 -29.938 1.00 46.56 198 PRO A CA 1
ATOM 1518 C C . PRO A 1 198 ? 23.796 5.763 -30.473 1.00 46.56 198 PRO A C 1
ATOM 1520 O O . PRO A 1 198 ? 22.730 5.887 -31.065 1.00 46.56 198 PRO A O 1
ATOM 1523 N N . GLY A 1 199 ? 24.632 6.775 -30.241 1.00 46.72 199 GLY A N 1
ATOM 1524 C CA . GLY A 1 199 ? 24.648 8.016 -31.014 1.00 46.72 199 GLY A CA 1
ATOM 1525 C C . GLY A 1 199 ? 23.408 8.910 -30.912 1.00 46.72 199 GLY A C 1
ATOM 1526 O O . GLY A 1 199 ? 22.505 8.841 -31.733 1.00 46.72 199 GLY A O 1
ATOM 1527 N N . ALA A 1 200 ? 23.478 9.909 -30.033 1.00 44.16 200 ALA A N 1
ATOM 1528 C CA . ALA A 1 200 ? 23.060 11.264 -30.403 1.00 44.16 200 ALA A CA 1
ATOM 1529 C C . ALA A 1 200 ? 24.208 11.967 -31.161 1.00 44.16 200 ALA A C 1
ATOM 1531 O O . ALA A 1 200 ? 24.591 13.076 -30.819 1.00 44.16 200 ALA A O 1
ATOM 1532 N N . ASN A 1 201 ? 24.815 11.263 -32.119 1.00 49.31 201 ASN A N 1
ATOM 1533 C CA . ASN A 1 201 ? 25.838 11.761 -33.030 1.00 49.31 201 ASN A CA 1
ATOM 1534 C C . ASN A 1 201 ? 25.648 11.022 -34.362 1.00 49.31 201 ASN A C 1
ATOM 1536 O O . ASN A 1 201 ? 25.698 9.792 -34.364 1.00 49.31 201 ASN A O 1
ATOM 1540 N N . TYR A 1 202 ? 25.475 11.811 -35.432 1.00 40.66 202 TYR A N 1
ATOM 1541 C CA . TYR A 1 202 ? 25.015 11.515 -36.806 1.00 40.66 202 TYR A CA 1
ATOM 1542 C C . TYR A 1 202 ? 23.485 11.473 -36.959 1.00 40.66 202 TYR A C 1
ATOM 1544 O O . TYR A 1 202 ? 22.834 10.624 -36.367 1.00 40.66 202 TYR A O 1
ATOM 1552 N N . SER A 1 203 ? 22.814 12.316 -37.746 1.00 42.28 203 SER A N 1
ATOM 1553 C CA . SER A 1 203 ? 23.213 13.355 -38.709 1.00 42.28 203 SER A CA 1
ATOM 1554 C C . SER A 1 203 ? 21.903 13.949 -39.245 1.00 42.28 203 SER A C 1
ATOM 1556 O O . SER A 1 203 ? 21.078 13.181 -39.738 1.00 42.28 203 SER A O 1
ATOM 1558 N N . ASP A 1 204 ? 21.702 15.262 -39.184 1.00 42.78 204 ASP A N 1
ATOM 1559 C CA . ASP A 1 204 ? 20.714 15.921 -40.047 1.00 42.78 204 ASP A CA 1
ATOM 1560 C C . ASP A 1 204 ? 21.378 17.122 -40.708 1.00 42.78 204 ASP A C 1
ATOM 1562 O O . ASP A 1 204 ? 21.177 18.266 -40.328 1.00 42.78 204 ASP A O 1
ATOM 1566 N N . GLU A 1 205 ? 22.301 16.807 -41.613 1.00 47.56 205 GLU A N 1
ATOM 1567 C CA . GLU A 1 205 ? 22.517 17.546 -42.851 1.00 47.56 205 GLU A CA 1
ATOM 1568 C C . GLU A 1 205 ? 23.442 16.706 -43.747 1.00 47.56 205 GLU A C 1
ATOM 1570 O O . GLU A 1 205 ? 24.529 16.311 -43.336 1.00 47.56 205 GLU A O 1
ATOM 1575 N N . SER A 1 206 ? 22.991 16.462 -44.982 1.00 50.38 206 SER A N 1
ATOM 1576 C CA . SER A 1 206 ? 23.743 15.890 -46.112 1.00 50.38 206 SER A CA 1
ATOM 1577 C C . SER A 1 206 ? 23.946 14.354 -46.162 1.00 50.38 206 SER A C 1
ATOM 1579 O O . SER A 1 206 ? 24.557 13.746 -45.299 1.00 50.38 206 SER A O 1
ATOM 1581 N N . GLU A 1 207 ? 23.498 13.764 -47.282 1.00 49.72 207 GLU A N 1
ATOM 1582 C CA . GLU A 1 207 ? 23.767 12.399 -47.789 1.00 49.72 207 GLU A CA 1
ATOM 1583 C C . GLU A 1 207 ? 22.984 11.205 -47.217 1.00 49.72 207 GLU A C 1
ATOM 1585 O O . GLU A 1 207 ? 23.514 10.302 -46.583 1.00 49.72 207 GLU A O 1
ATOM 1590 N N . THR A 1 208 ? 21.709 11.097 -47.597 1.00 48.25 208 THR A N 1
ATOM 1591 C CA . THR A 1 208 ? 21.218 9.957 -48.410 1.00 48.25 208 THR A CA 1
ATOM 1592 C C . THR A 1 208 ? 19.774 10.232 -48.819 1.00 48.25 208 THR A C 1
ATOM 1594 O O . THR A 1 208 ? 18.809 9.869 -48.149 1.00 48.25 208 THR A O 1
ATOM 1597 N N . ARG A 1 209 ? 19.604 10.921 -49.954 1.00 50.97 209 ARG A N 1
ATOM 1598 C CA . ARG A 1 209 ? 18.300 10.963 -50.626 1.00 50.97 209 ARG A CA 1
ATOM 1599 C C . ARG A 1 209 ? 17.914 9.525 -50.997 1.00 50.97 209 ARG A C 1
ATOM 1601 O O . ARG A 1 209 ? 18.771 8.811 -51.518 1.00 50.97 209 ARG A O 1
ATOM 1608 N N . PRO A 1 210 ? 16.659 9.086 -50.804 1.00 50.53 210 PRO A N 1
ATOM 1609 C CA . PRO A 1 210 ? 16.206 7.869 -51.461 1.00 50.53 210 PRO A CA 1
ATOM 1610 C C . PRO A 1 210 ? 16.328 8.098 -52.973 1.00 50.53 210 PRO A C 1
ATOM 1612 O O . PRO A 1 210 ? 15.767 9.075 -53.476 1.00 50.53 210 PRO A O 1
ATOM 1615 N N . LEU A 1 211 ? 17.091 7.242 -53.669 1.00 57.34 211 LEU A N 1
ATOM 1616 C CA . LEU A 1 211 ? 17.217 7.235 -55.132 1.00 57.34 211 LEU A CA 1
ATOM 1617 C C . LEU A 1 211 ? 15.812 7.342 -55.724 1.00 57.34 211 LEU A C 1
ATOM 1619 O O . LEU A 1 211 ? 14.991 6.423 -55.617 1.00 57.34 211 LEU A O 1
ATOM 1623 N N . ARG A 1 212 ? 15.501 8.517 -56.270 1.00 55.34 212 ARG A N 1
ATOM 1624 C CA . ARG A 1 212 ? 14.154 8.842 -56.724 1.00 55.34 212 ARG A CA 1
ATOM 1625 C C . ARG A 1 212 ? 14.021 8.214 -58.100 1.00 55.34 212 ARG A C 1
ATOM 1627 O O . ARG A 1 212 ? 14.493 8.765 -59.088 1.00 55.34 212 ARG A O 1
ATOM 1634 N N . THR A 1 213 ? 13.426 7.029 -58.161 1.00 60.28 213 THR A N 1
ATOM 1635 C CA . THR A 1 213 ? 13.117 6.394 -59.441 1.00 60.28 213 THR A CA 1
ATOM 1636 C C . THR A 1 213 ? 12.015 7.198 -60.119 1.00 60.28 213 THR A C 1
ATOM 1638 O O . THR A 1 213 ? 10.914 7.354 -59.592 1.00 60.28 213 THR A O 1
ATOM 1641 N N . VAL A 1 214 ? 12.328 7.773 -61.278 1.00 65.06 214 VAL A N 1
ATOM 1642 C CA . VAL A 1 214 ? 11.353 8.496 -62.099 1.00 65.06 214 VAL A CA 1
ATOM 1643 C C . VAL A 1 214 ? 11.119 7.682 -63.361 1.00 65.06 214 VAL A C 1
ATOM 1645 O O . VAL A 1 214 ? 12.058 7.277 -64.045 1.00 65.06 214 VAL A O 1
ATOM 1648 N N . TYR A 1 215 ? 9.848 7.421 -63.659 1.00 56.31 215 TYR A N 1
ATOM 1649 C CA . TYR A 1 215 ? 9.448 6.724 -64.873 1.00 56.31 215 TYR A CA 1
ATOM 1650 C C . TYR A 1 215 ? 9.428 7.726 -66.028 1.00 56.31 215 TYR A C 1
ATOM 1652 O O . TYR A 1 215 ? 8.589 8.627 -66.056 1.00 56.31 215 TYR A O 1
ATOM 1660 N N . LYS A 1 216 ? 10.366 7.604 -66.971 1.00 62.66 216 LYS A N 1
ATOM 1661 C CA . LYS A 1 216 ? 10.430 8.476 -68.152 1.00 62.66 216 LYS A CA 1
ATOM 1662 C C . LYS A 1 216 ? 10.598 7.615 -69.398 1.00 62.66 216 LYS A C 1
ATOM 1664 O O . LYS A 1 216 ? 11.469 6.755 -69.447 1.00 62.66 216 LYS A O 1
ATOM 1669 N N . ASN A 1 217 ? 9.742 7.834 -70.397 1.00 62.06 217 ASN A N 1
ATOM 1670 C CA . ASN A 1 217 ? 9.769 7.133 -71.688 1.00 62.06 217 ASN A CA 1
ATOM 1671 C C . ASN A 1 217 ? 9.746 5.593 -71.571 1.00 62.06 217 ASN A C 1
ATOM 1673 O O . ASN A 1 217 ? 10.496 4.901 -72.252 1.00 62.06 217 ASN A O 1
ATOM 1677 N N . GLY A 1 218 ? 8.906 5.047 -70.682 1.00 65.88 218 GLY A N 1
ATOM 1678 C CA . GLY A 1 218 ? 8.713 3.596 -70.568 1.00 65.88 218 GLY A CA 1
ATOM 1679 C C . GLY A 1 218 ? 9.833 2.835 -69.850 1.00 65.88 218 GLY A C 1
ATOM 1680 O O . GLY A 1 218 ? 9.836 1.607 -69.881 1.00 65.88 218 GLY A O 1
ATOM 1681 N N . ARG A 1 219 ? 10.780 3.525 -69.201 1.00 51.09 219 ARG A N 1
ATOM 1682 C CA . ARG A 1 219 ? 11.858 2.891 -68.432 1.00 51.09 219 ARG A CA 1
ATOM 1683 C C . ARG A 1 219 ? 12.044 3.565 -67.074 1.00 51.09 219 ARG A C 1
ATOM 1685 O O . ARG A 1 219 ? 11.913 4.782 -66.941 1.00 51.09 219 ARG A O 1
ATOM 1692 N N . LEU A 1 220 ? 12.361 2.752 -66.068 1.00 64.56 220 LEU A N 1
ATOM 1693 C CA . LEU A 1 220 ? 12.785 3.223 -64.751 1.00 64.56 220 LEU A CA 1
ATOM 1694 C C . LEU A 1 220 ? 14.234 3.700 -64.849 1.00 64.56 220 LEU A C 1
ATOM 1696 O O . LEU A 1 220 ? 15.116 2.917 -65.198 1.00 64.56 220 LEU A O 1
ATOM 1700 N N . VAL A 1 221 ? 14.469 4.972 -64.538 1.00 66.88 221 VAL A N 1
ATOM 1701 C CA . VAL A 1 221 ? 15.817 5.542 -64.432 1.00 66.88 221 VAL A CA 1
ATOM 1702 C C . VAL A 1 221 ? 16.050 5.944 -62.977 1.00 66.88 221 VAL A C 1
ATOM 1704 O O . VAL A 1 221 ? 15.193 6.587 -62.365 1.00 66.88 221 VAL A O 1
ATOM 1707 N N . MET A 1 222 ? 17.184 5.518 -62.415 1.00 60.09 222 MET A N 1
ATOM 1708 C CA . MET A 1 222 ? 17.646 5.953 -61.095 1.00 60.09 222 MET A CA 1
ATOM 1709 C C . MET A 1 222 ? 18.396 7.282 -61.247 1.00 60.09 222 MET A C 1
ATOM 1711 O O . MET A 1 222 ? 19.267 7.384 -62.111 1.00 60.09 222 MET A O 1
ATOM 1715 N N . LEU A 1 223 ? 18.021 8.281 -60.443 1.00 55.19 223 LEU A N 1
ATOM 1716 C CA . LEU A 1 223 ? 18.705 9.572 -60.301 1.00 55.19 223 LEU A CA 1
ATOM 1717 C C . LEU A 1 223 ? 19.530 9.586 -59.021 1.00 55.19 223 LEU A C 1
ATOM 1719 O O . LEU A 1 223 ? 18.921 9.273 -57.969 1.00 55.19 223 LEU A O 1
#

Organism: Parnassius apollo 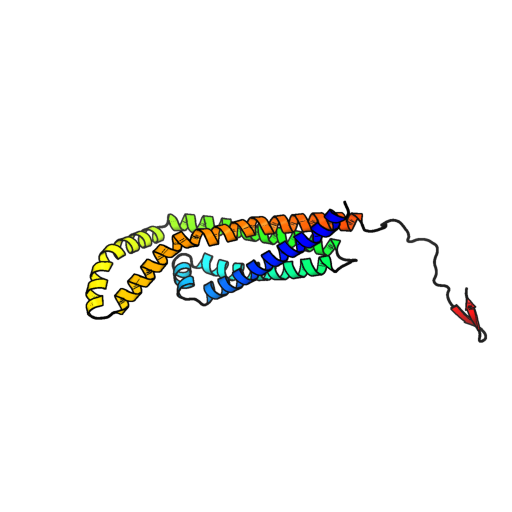(NCBI:txid110799)

pLDDT: mean 83.27, std 14.0, range [40.66, 97.19]